Protein AF-0000000087413020 (afdb_homodimer)

Nearest PDB structures (foldseek):
  1r1u-assembly1_B  TM=9.528E-01  e=1.427E-07  Staphylococcus aureus
  4ggg-assembly2_B  TM=9.571E-01  e=1.4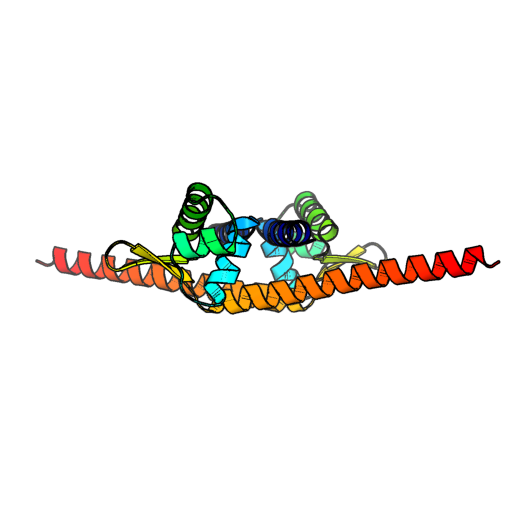27E-07  Staphylococcus aureus subsp. aureus N315
  6cdb-assembly1_A  TM=9.418E-01  e=1.979E-07  Staphylococcus aureus
  6cda-assembly1_A-2  TM=9.382E-01  e=3.130E-07  Staphylococcus aureus
  2kko-assembly1_A  TM=9.253E-01  e=3.810E-07  Mycobacterium tuberculosis variant bovis

Organism: NCBI:txid267746

Secondary structure (DSSP, 8-state):
-HHHHHHHHHHHHHHT-SHHHHHHHHHHHT--EEHHHHHHHHT--HHHHHHHHHHHHHTTSEEEEEETTEEEEEES-THHHHHHHHHHHHHHHHHHHHHHHHHHHHHHHHHHHT-/-HHHHHHHHHHHHHHT-SHHHHHHHHHHHT--EEHHHHHHHHT--HHHHHHHHHHHHHTTSEEEEEETTEEEEEES-THHHHHHHHHHHHHHHHHHHHHHHHHHHHHHHHHHHT-

InterPro domains:
  IPR001845 HTH ArsR-type DNA-binding domain [PF01022] (19-62)
  IPR001845 HTH ArsR-type DNA-binding domain [PR00778] (13-28)
  IPR001845 HTH ArsR-type DNA-binding domain [PR00778] (45-60)
  IPR001845 HTH ArsR-type DNA-binding domain [PR00778] (60-75)
  IPR001845 HTH ArsR-type DNA-binding domain [PS50987] (1-95)
  IPR001845 HTH ArsR-type DNA-binding domain [SM00418] (11-89)
  IPR011991 ArsR-like helix-turn-helix domain [cd00090] (13-89)
  IPR036388 Winged helix-like DNA-binding domain superfamily [G3DSA:1.10.10.10] (4-100)
  IPR036390 Winged helix DNA-binding domain superfamily [SSF46785] (4-92)
  IPR051011 Metal-responsive transcriptional regulator [PTHR43132] (9-92)

Structure (mmCIF, N/CA/C/O backbone):
data_AF-0000000087413020-model_v1
#
loop_
_entity.id
_entity.type
_entity.pdbx_description
1 polymer 'Transcriptional regulator'
#
loop_
_atom_site.group_PDB
_atom_site.id
_atom_site.type_symbol
_atom_site.label_atom_id
_atom_si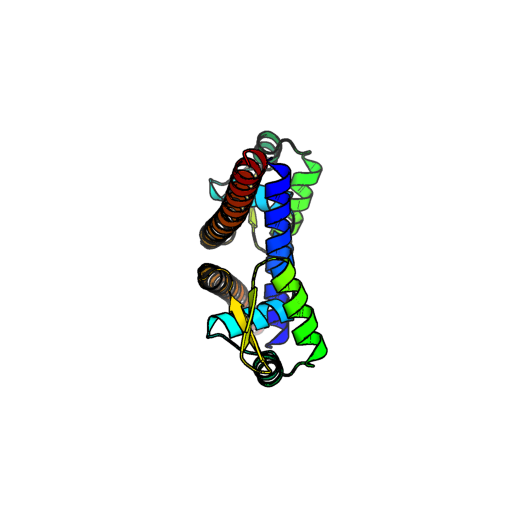te.label_alt_id
_atom_site.label_comp_id
_atom_site.label_asym_id
_atom_site.label_entity_id
_atom_site.label_seq_id
_atom_site.pdbx_PDB_ins_code
_atom_site.Cartn_x
_atom_site.Cartn_y
_atom_site.Cartn_z
_atom_site.occupancy
_atom_site.B_iso_or_equiv
_atom_site.auth_seq_id
_atom_site.auth_comp_id
_atom_site.auth_asym_id
_atom_site.auth_atom_id
_atom_site.pdbx_PDB_model_num
ATOM 1 N N . MET A 1 1 ? -0.104 7.371 -21.312 1 49.12 1 MET A N 1
ATOM 2 C CA . MET A 1 1 ? -1.024 7.746 -20.25 1 49.12 1 MET A CA 1
ATOM 3 C C . MET A 1 1 ? -1.117 6.648 -19.188 1 49.12 1 MET A C 1
ATOM 5 O O . MET A 1 1 ? -1.072 6.922 -18 1 49.12 1 MET A O 1
ATOM 9 N N . ASN A 1 2 ? -0.859 5.164 -19.547 1 74.62 2 ASN A N 1
ATOM 10 C CA . ASN A 1 2 ? -1.084 3.973 -18.734 1 74.62 2 ASN A CA 1
ATOM 11 C C . ASN A 1 2 ? 0.096 3.693 -17.812 1 74.62 2 ASN A C 1
ATOM 13 O O . ASN A 1 2 ? -0.094 3.379 -16.625 1 74.62 2 ASN A O 1
ATOM 17 N N . LEU A 1 3 ? 1.217 4.328 -18.25 1 79.12 3 LEU A N 1
ATOM 18 C CA . LEU A 1 3 ? 2.42 4.043 -17.469 1 79.12 3 LEU A CA 1
ATOM 19 C C . LEU A 1 3 ? 2.568 5.023 -16.312 1 79.12 3 LEU A C 1
ATOM 21 O O . LEU A 1 3 ? 3.02 4.648 -15.234 1 79.12 3 LEU A O 1
ATOM 25 N N . GLU A 1 4 ? 2.227 6.234 -16.609 1 82.75 4 GLU A N 1
ATOM 26 C CA . GLU A 1 4 ? 2.297 7.266 -15.578 1 82.75 4 GLU A CA 1
ATOM 27 C C . GLU A 1 4 ? 1.364 6.945 -14.414 1 82.75 4 GLU A C 1
ATOM 29 O O . GLU A 1 4 ? 1.708 7.184 -13.258 1 82.75 4 GLU A O 1
ATOM 34 N N . LEU A 1 5 ? 0.281 6.453 -14.805 1 84.5 5 LEU A N 1
ATOM 35 C CA . LEU A 1 5 ? -0.694 6.094 -13.781 1 84.5 5 LEU A CA 1
ATOM 36 C C . LEU A 1 5 ? -0.193 4.926 -12.938 1 84.5 5 LEU A C 1
ATOM 38 O O . LEU A 1 5 ? -0.354 4.922 -11.719 1 84.5 5 LEU A O 1
ATOM 42 N N . GLN A 1 6 ? 0.479 4.02 -13.641 1 87.44 6 GLN A N 1
ATOM 43 C CA . GLN A 1 6 ? 1.027 2.869 -12.93 1 87.44 6 GLN A CA 1
ATOM 44 C C . GLN A 1 6 ? 2.141 3.293 -11.977 1 87.44 6 GLN A C 1
ATOM 46 O O . GLN A 1 6 ? 2.225 2.791 -10.852 1 87.44 6 GLN A O 1
ATOM 51 N N . GLN A 1 7 ? 2.869 4.203 -12.477 1 90.44 7 GLN A N 1
ATOM 52 C CA . GLN A 1 7 ? 3.963 4.719 -11.656 1 90.44 7 GLN A CA 1
ATOM 53 C C . GLN A 1 7 ? 3.434 5.48 -10.445 1 90.44 7 GLN A C 1
ATOM 55 O O . GLN A 1 7 ? 3.986 5.379 -9.352 1 90.44 7 GLN A O 1
ATOM 60 N N . PHE A 1 8 ? 2.438 6.148 -10.711 1 87.44 8 PHE A N 1
ATOM 61 C CA . PHE A 1 8 ? 1.819 6.902 -9.625 1 87.44 8 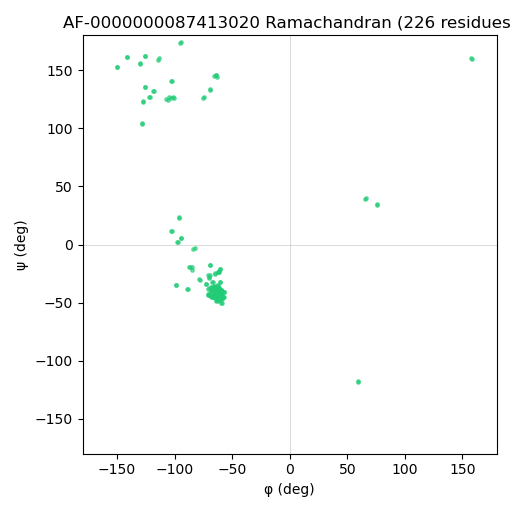PHE A CA 1
ATOM 62 C C . PHE A 1 8 ? 1.313 5.965 -8.531 1 87.44 8 PHE A C 1
ATOM 64 O O . PHE A 1 8 ? 1.521 6.215 -7.344 1 87.44 8 PHE A O 1
ATOM 71 N N . LYS A 1 9 ? 0.676 4.938 -8.969 1 90.81 9 LYS A N 1
ATOM 72 C CA . LYS A 1 9 ? 0.174 3.941 -8.031 1 90.81 9 LYS A CA 1
ATOM 73 C C . LYS A 1 9 ? 1.312 3.332 -7.215 1 90.81 9 LYS A C 1
ATOM 75 O O . LYS A 1 9 ? 1.215 3.217 -5.992 1 90.81 9 LYS A O 1
ATOM 80 N N . ALA A 1 10 ? 2.367 2.996 -7.926 1 93.75 10 ALA A N 1
ATOM 81 C CA . ALA A 1 10 ? 3.525 2.396 -7.266 1 93.75 10 ALA A CA 1
ATOM 82 C C . ALA A 1 10 ? 4.137 3.355 -6.25 1 93.75 10 ALA A C 1
ATOM 84 O O . ALA A 1 10 ? 4.5 2.947 -5.145 1 93.75 10 ALA A O 1
ATOM 85 N N . ASP A 1 11 ? 4.188 4.59 -6.598 1 92.5 11 ASP A N 1
ATOM 86 C CA . ASP A 1 11 ? 4.754 5.605 -5.711 1 92.5 11 ASP A CA 1
ATOM 87 C C . ASP A 1 11 ? 3.902 5.773 -4.453 1 92.5 11 ASP A C 1
ATOM 89 O O . ASP A 1 11 ? 4.434 6.012 -3.367 1 92.5 11 ASP A O 1
ATOM 93 N N . PHE A 1 12 ? 2.652 5.688 -4.676 1 92.19 12 PHE A N 1
ATOM 94 C CA . PHE A 1 12 ? 1.735 5.773 -3.543 1 92.19 12 PHE A CA 1
ATOM 95 C C . PHE A 1 12 ? 2.016 4.668 -2.533 1 92.19 12 PHE A C 1
ATOM 97 O O . PHE A 1 12 ? 2.189 4.938 -1.343 1 92.19 12 PHE A O 1
ATOM 104 N N . PHE A 1 13 ? 2.102 3.451 -3.021 1 95.56 13 PHE A N 1
ATOM 105 C CA . PHE A 1 13 ? 2.352 2.322 -2.135 1 95.56 13 PHE A CA 1
ATOM 106 C C . PHE A 1 13 ? 3.752 2.402 -1.538 1 95.56 13 PHE A C 1
ATOM 108 O O . PHE A 1 13 ? 3.971 1.99 -0.398 1 95.56 13 PHE A O 1
ATOM 115 N N . LYS A 1 14 ? 4.645 2.941 -2.303 1 94.81 14 LYS A N 1
ATOM 116 C CA . LYS A 1 14 ? 6.004 3.141 -1.801 1 94.81 14 LYS A CA 1
ATOM 117 C C . LYS A 1 14 ? 6.012 4.086 -0.602 1 94.81 14 LYS A C 1
ATOM 119 O O . LYS A 1 14 ? 6.777 3.887 0.345 1 94.81 14 LYS A O 1
ATOM 124 N N . ALA A 1 15 ? 5.195 5.012 -0.678 1 93.88 15 ALA A N 1
ATOM 125 C CA . ALA A 1 15 ? 5.102 5.961 0.427 1 93.88 15 ALA A CA 1
ATOM 126 C C . ALA A 1 15 ? 4.605 5.277 1.698 1 93.88 15 ALA A C 1
ATOM 128 O O . ALA A 1 15 ? 4.891 5.738 2.807 1 93.88 15 ALA A O 1
ATOM 129 N N . LEU A 1 16 ? 3.891 4.184 1.544 1 94.88 16 LEU A N 1
ATOM 130 C CA . LEU A 1 16 ? 3.34 3.455 2.682 1 94.88 16 LEU A CA 1
ATOM 131 C C . LEU A 1 16 ? 4.27 2.324 3.104 1 94.88 16 LEU A C 1
ATOM 133 O O . LEU A 1 16 ? 3.936 1.538 3.992 1 94.88 16 LEU A O 1
ATOM 137 N N . SER A 1 17 ? 5.398 2.244 2.508 1 96.31 17 SER A N 1
ATOM 138 C CA . SER A 1 17 ? 6.285 1.108 2.74 1 96.31 17 SER A CA 1
ATOM 139 C C . SER A 1 17 ? 7.332 1.432 3.801 1 96.31 17 SER A C 1
ATOM 141 O O . SER A 1 17 ? 8.438 0.883 3.779 1 96.31 17 SER A O 1
ATOM 143 N N . HIS A 1 18 ? 7.086 2.314 4.586 1 95.12 18 HIS A N 1
ATOM 144 C CA . HIS A 1 18 ? 7.969 2.73 5.668 1 95.12 18 HIS A CA 1
ATOM 145 C C . HIS A 1 18 ? 7.277 2.604 7.023 1 95.12 18 HIS A C 1
ATOM 147 O O . HIS A 1 18 ? 6.211 3.184 7.234 1 95.12 18 HIS A O 1
ATOM 153 N N . PRO A 1 19 ? 7.906 1.895 7.988 1 95.12 19 PRO A N 1
ATOM 154 C CA . PRO A 1 19 ? 7.23 1.61 9.258 1 95.12 19 PRO A CA 1
ATOM 155 C C . PRO A 1 19 ? 6.781 2.877 9.984 1 95.12 19 PRO A C 1
ATOM 157 O O . PRO A 1 19 ? 5.641 2.953 10.445 1 95.12 19 PRO A O 1
ATOM 160 N N . LEU A 1 20 ? 7.605 3.859 10.062 1 95.5 20 LEU A N 1
ATOM 161 C CA . LEU A 1 20 ? 7.258 5.086 10.773 1 95.5 20 LEU A CA 1
ATOM 162 C C . LEU A 1 20 ? 6.133 5.828 10.055 1 95.5 20 LEU A C 1
ATOM 164 O O . LEU A 1 20 ? 5.262 6.418 10.703 1 95.5 20 LEU A O 1
ATOM 168 N N . ARG A 1 21 ? 6.145 5.852 8.75 1 97.06 21 ARG A N 1
ATOM 169 C CA . ARG A 1 21 ? 5.086 6.508 7.988 1 97.06 21 ARG A CA 1
ATOM 170 C C . ARG A 1 21 ? 3.74 5.828 8.227 1 97.06 21 ARG A C 1
ATOM 172 O O . ARG A 1 21 ? 2.717 6.504 8.359 1 97.06 21 ARG A O 1
ATOM 179 N N . ILE A 1 22 ? 3.764 4.527 8.258 1 95.88 22 ILE A N 1
ATOM 180 C CA . ILE A 1 22 ? 2.527 3.797 8.516 1 95.88 22 ILE A CA 1
ATOM 181 C C . ILE A 1 22 ? 1.994 4.145 9.898 1 95.88 22 ILE A C 1
ATOM 183 O O . ILE A 1 22 ? 0.796 4.387 10.07 1 95.88 22 ILE A O 1
ATOM 187 N N . ARG A 1 23 ? 2.879 4.152 10.844 1 95.62 23 ARG A N 1
ATOM 188 C CA . ARG A 1 23 ? 2.492 4.484 12.211 1 95.62 23 ARG A CA 1
ATOM 189 C C . ARG A 1 23 ? 1.904 5.891 12.289 1 95.62 23 ARG A C 1
ATOM 191 O O . ARG A 1 23 ? 0.891 6.109 12.953 1 95.62 23 ARG A O 1
ATOM 198 N N . ILE A 1 24 ? 2.514 6.809 11.633 1 97.69 24 ILE A N 1
ATOM 199 C CA . ILE A 1 24 ? 2.027 8.188 11.578 1 97.69 24 ILE A CA 1
ATOM 200 C C . ILE A 1 24 ? 0.612 8.211 11 1 97.69 24 ILE A C 1
ATOM 202 O O . ILE A 1 24 ? -0.279 8.852 11.555 1 97.69 24 ILE A O 1
ATOM 206 N N . LEU A 1 25 ? 0.416 7.488 9.961 1 97.88 25 LEU A N 1
ATOM 207 C CA . LEU A 1 25 ? -0.884 7.488 9.297 1 97.88 25 LEU A CA 1
ATOM 208 C C . LEU A 1 25 ? -1.946 6.848 10.188 1 97.88 25 LEU A C 1
ATOM 210 O O . LEU A 1 25 ? -3.098 7.285 10.195 1 97.88 25 LEU A O 1
ATOM 214 N N . GLU A 1 26 ? -1.573 5.824 10.836 1 96.88 26 GLU A N 1
ATOM 215 C CA . GLU A 1 26 ? -2.502 5.184 11.766 1 96.88 26 GLU A CA 1
ATOM 216 C C . GLU A 1 26 ? -2.947 6.152 12.852 1 96.88 26 GLU A C 1
ATOM 218 O O . GLU A 1 26 ? -4.117 6.168 13.242 1 96.88 26 GLU A O 1
ATOM 223 N N . LEU A 1 27 ? -2.055 6.922 13.367 1 97.81 27 LEU A N 1
ATOM 224 C CA . LEU A 1 27 ? -2.385 7.902 14.398 1 97.81 27 LEU A CA 1
ATOM 225 C C . LEU A 1 27 ? -3.264 9.008 13.828 1 97.81 27 LEU A C 1
ATOM 227 O O . LEU A 1 27 ? -4.23 9.43 14.469 1 97.81 27 LEU A O 1
ATOM 231 N N . LEU A 1 28 ? -2.971 9.414 12.625 1 98.31 28 LEU A N 1
ATOM 232 C CA . LEU A 1 28 ? -3.76 10.469 12 1 98.31 28 LEU A CA 1
ATOM 233 C C . LEU A 1 28 ? -5.156 9.969 11.648 1 98.31 28 LEU A C 1
ATOM 235 O O . LEU A 1 28 ? -6.094 10.758 11.531 1 98.31 28 LEU A O 1
ATOM 239 N N . ALA A 1 29 ? -5.25 8.688 11.406 1 97.62 29 ALA A N 1
ATOM 240 C CA . ALA A 1 29 ? -6.562 8.094 11.164 1 97.62 29 ALA A CA 1
ATOM 241 C C . ALA A 1 29 ? -7.473 8.258 12.375 1 97.62 29 ALA A C 1
ATOM 243 O O . ALA A 1 29 ? -8.695 8.242 12.242 1 97.62 29 ALA A O 1
ATOM 244 N N . GLU A 1 30 ? -6.945 8.422 13.477 1 97.25 30 GLU A N 1
ATOM 245 C CA . GLU A 1 30 ? -7.703 8.594 14.711 1 97.25 30 GLU A CA 1
ATOM 246 C C . GLU A 1 30 ? -8.062 10.055 14.938 1 97.25 30 GLU A C 1
ATOM 248 O O . GLU A 1 30 ? -8.906 10.375 15.773 1 97.25 30 GLU A O 1
ATOM 253 N N . GLY A 1 31 ? -7.348 10.914 14.281 1 97.75 31 GLY A N 1
ATOM 254 C CA . GLY A 1 31 ? -7.555 12.344 14.414 1 97.75 31 GLY A CA 1
ATOM 255 C C . GLY A 1 31 ? -6.34 13.164 14.023 1 97.75 31 GLY A C 1
ATOM 256 O O . GLY A 1 31 ? -5.215 12.656 14.031 1 97.75 31 GLY A O 1
ATOM 257 N N . ASP A 1 32 ? -6.574 14.422 13.742 1 98.31 32 ASP A N 1
ATOM 258 C CA . ASP A 1 32 ? -5.5 15.336 13.359 1 98.31 32 ASP A CA 1
ATOM 259 C C . ASP A 1 32 ? -4.508 15.523 14.5 1 98.31 32 ASP A C 1
ATOM 261 O O . ASP A 1 32 ? -4.895 15.516 15.672 1 98.31 32 ASP A O 1
ATOM 265 N N . LYS A 1 33 ? -3.277 15.695 14.164 1 98.38 33 LYS A N 1
ATOM 266 C CA . LYS A 1 33 ? -2.244 15.852 15.18 1 98.38 33 LYS A CA 1
ATOM 267 C C . LYS A 1 33 ? -1.101 16.719 14.672 1 98.38 33 LYS A C 1
ATOM 269 O O . LYS A 1 33 ? -0.859 16.797 13.469 1 98.38 33 LYS A O 1
ATOM 274 N N . ASN A 1 34 ? -0.425 17.391 15.602 1 97.62 34 ASN A N 1
ATOM 275 C CA . ASN A 1 34 ? 0.79 18.094 15.227 1 97.62 34 ASN A CA 1
ATOM 276 C C . ASN A 1 34 ? 2.037 17.25 15.469 1 97.62 34 ASN A C 1
ATOM 278 O O . ASN A 1 34 ? 1.944 16.141 15.984 1 97.62 34 ASN A O 1
ATOM 282 N N . VAL A 1 35 ? 3.18 17.766 15.055 1 97.31 35 VAL A N 1
ATOM 283 C CA . VAL A 1 35 ? 4.43 17.016 15.102 1 97.31 35 VAL A CA 1
ATOM 284 C C . VAL A 1 35 ? 4.73 16.609 16.547 1 97.31 35 VAL A C 1
ATOM 286 O O . VAL A 1 35 ? 5.113 15.461 16.812 1 97.31 35 VAL A O 1
ATOM 289 N N . ASN A 1 36 ? 4.488 17.516 17.5 1 96.44 36 ASN A N 1
ATOM 290 C CA . ASN A 1 36 ? 4.789 17.266 18.906 1 96.44 36 ASN A CA 1
ATOM 291 C C . ASN A 1 36 ? 3.947 16.109 19.453 1 96.44 36 ASN A C 1
ATOM 293 O O . ASN A 1 36 ? 4.453 15.258 20.188 1 96.44 36 ASN A O 1
ATOM 297 N N . GLU A 1 37 ? 2.676 16.109 19.109 1 97.62 37 GLU A N 1
ATOM 298 C CA . GLU A 1 37 ? 1.791 15.023 19.531 1 97.62 37 GLU A CA 1
ATOM 299 C C . GLU A 1 37 ? 2.244 13.688 18.953 1 97.62 37 GLU A C 1
ATOM 301 O O . GLU A 1 37 ? 2.299 12.688 19.672 1 97.62 37 GLU A O 1
ATOM 306 N N . LEU A 1 38 ? 2.584 13.664 17.688 1 97.81 38 LEU A N 1
ATOM 307 C CA . LEU A 1 38 ? 3.016 12.445 17.016 1 97.81 38 LEU A CA 1
ATOM 308 C C . LEU A 1 38 ? 4.309 11.914 17.625 1 97.81 38 LEU A C 1
ATOM 310 O O . LEU A 1 38 ? 4.422 10.719 17.906 1 97.81 38 LEU A O 1
ATOM 314 N N . GLN A 1 39 ? 5.285 12.844 17.828 1 96.88 39 GLN A N 1
ATOM 315 C CA . GLN A 1 39 ? 6.57 12.43 18.375 1 96.88 39 GLN A CA 1
ATOM 316 C C . GLN A 1 39 ? 6.398 11.836 19.766 1 96.88 39 GLN A C 1
ATOM 318 O O . GLN A 1 39 ? 7.062 10.852 20.109 1 96.88 39 GLN A O 1
ATOM 323 N N . THR A 1 40 ? 5.488 12.398 20.594 1 97.19 40 THR A N 1
ATOM 324 C CA . THR A 1 40 ? 5.242 11.961 21.953 1 97.19 40 THR A CA 1
ATOM 325 C C . THR A 1 40 ? 4.633 10.562 21.969 1 97.19 40 THR A C 1
ATOM 327 O O . THR A 1 40 ? 5.082 9.688 22.719 1 97.19 40 THR A O 1
ATOM 330 N N . ILE A 1 41 ? 3.672 10.312 21.141 1 96.5 41 ILE A N 1
ATOM 331 C CA . ILE A 1 41 ? 2.957 9.039 21.125 1 96.5 41 ILE A CA 1
ATOM 332 C C . ILE A 1 41 ? 3.863 7.949 20.578 1 96.5 41 ILE A C 1
ATOM 334 O O . ILE A 1 41 ? 3.893 6.832 21.094 1 96.5 41 ILE A O 1
ATOM 338 N N . ILE A 1 42 ? 4.605 8.234 19.5 1 94.19 42 ILE A N 1
ATOM 339 C CA . ILE A 1 42 ? 5.426 7.25 18.797 1 94.19 42 ILE A CA 1
ATOM 340 C C . ILE A 1 42 ? 6.719 7.008 19.578 1 94.19 42 ILE A C 1
ATOM 342 O O . ILE A 1 42 ? 7.293 5.914 19.516 1 94.19 42 ILE A O 1
ATOM 346 N N . GLY A 1 43 ? 7.141 8.016 20.25 1 94.69 43 GLY A N 1
ATOM 347 C CA . GLY A 1 43 ? 8.43 7.934 20.906 1 94.69 43 GLY A CA 1
ATOM 348 C C . GLY A 1 43 ? 9.602 8.07 19.953 1 94.69 43 GLY A C 1
ATOM 349 O O . GLY A 1 43 ? 10.609 7.375 20.109 1 94.69 43 GLY A O 1
ATOM 350 N N . ALA A 1 44 ? 9.469 8.836 18.953 1 92.5 44 ALA A N 1
ATOM 351 C CA . ALA A 1 44 ? 10.508 9.07 17.953 1 92.5 44 ALA A CA 1
ATOM 352 C C . ALA A 1 44 ? 11.008 10.516 18.016 1 92.5 44 ALA A C 1
ATOM 354 O O . ALA A 1 44 ? 10.328 11.391 18.547 1 92.5 44 ALA A O 1
ATOM 355 N N . GLU A 1 45 ? 12.125 10.695 17.484 1 93.62 45 GLU A N 1
ATOM 356 C CA . GLU A 1 45 ? 12.672 12.047 17.406 1 93.62 45 GLU A CA 1
ATOM 357 C C . GLU A 1 45 ? 11.82 12.93 16.5 1 93.62 45 GLU A C 1
ATOM 359 O O . GLU A 1 45 ? 11.344 12.484 15.445 1 93.62 45 GLU A O 1
ATOM 364 N N . GLY A 1 46 ? 11.719 14.234 16.891 1 93.25 46 GLY A N 1
ATOM 365 C CA . GLY A 1 46 ? 10.938 15.18 16.125 1 93.25 46 GLY A CA 1
ATOM 366 C C . GLY A 1 46 ? 11.422 15.336 14.688 1 93.25 46 GLY A C 1
ATOM 367 O O . GLY A 1 46 ? 10.609 15.445 13.766 1 93.25 46 GLY A O 1
ATOM 368 N N . SER A 1 47 ? 12.688 15.328 14.594 1 95.62 47 SER A N 1
ATOM 369 C CA . SER A 1 47 ? 13.258 15.484 13.266 1 95.62 47 SER A CA 1
ATOM 370 C C . SER A 1 47 ? 12.844 14.336 12.352 1 95.62 47 SER A C 1
ATOM 372 O O . SER A 1 47 ? 12.547 14.547 11.172 1 95.62 47 SER A O 1
ATOM 374 N N . ALA A 1 48 ? 12.852 13.078 12.828 1 96.25 48 ALA A N 1
ATOM 375 C CA . ALA A 1 48 ? 12.438 11.914 12.055 1 96.25 48 ALA A CA 1
ATOM 376 C C . ALA A 1 48 ? 10.969 11.992 11.672 1 96.25 48 ALA A C 1
ATOM 378 O O . ALA A 1 48 ? 10.602 11.734 10.523 1 96.25 48 ALA A O 1
ATOM 379 N N . VAL A 1 49 ? 10.133 12.375 12.617 1 97.44 49 VAL A N 1
ATOM 380 C CA . VAL A 1 49 ? 8.703 12.5 12.383 1 97.44 49 VAL A CA 1
ATOM 381 C C . VAL A 1 49 ? 8.445 13.586 11.336 1 97.44 49 VAL A C 1
ATOM 383 O O . VAL A 1 49 ? 7.676 13.383 10.391 1 97.44 49 VAL A O 1
ATOM 386 N N . SER A 1 50 ? 9.164 14.672 11.438 1 96.81 50 SER A N 1
ATOM 387 C CA . SER A 1 50 ? 9.016 15.781 10.5 1 96.81 50 SER A CA 1
ATOM 388 C C . SER A 1 50 ? 9.438 15.375 9.094 1 96.81 50 SER A C 1
ATOM 390 O O . SER A 1 50 ? 8.773 15.719 8.117 1 96.81 50 SER A O 1
ATOM 392 N N . GLN A 1 51 ? 10.492 14.742 9.055 1 97.12 51 GLN A N 1
ATOM 393 C CA . GLN A 1 51 ? 10.992 14.281 7.77 1 97.12 51 GLN A CA 1
ATOM 394 C C . GLN A 1 51 ? 9.992 13.359 7.086 1 97.12 51 GLN A C 1
ATOM 396 O O . GLN A 1 51 ? 9.719 13.508 5.891 1 97.12 51 GLN A O 1
ATOM 401 N N . GLN A 1 52 ? 9.453 12.43 7.805 1 97.25 52 GLN A N 1
ATOM 402 C CA . GLN A 1 52 ? 8.492 11.492 7.23 1 97.25 52 GLN A CA 1
ATOM 403 C C . GLN A 1 52 ? 7.195 12.188 6.84 1 97.25 52 GLN A C 1
ATOM 405 O O . GLN A 1 52 ? 6.578 11.844 5.832 1 97.25 52 GLN A O 1
ATOM 410 N N . LEU A 1 53 ? 6.801 13.148 7.641 1 97.81 53 LEU A N 1
ATOM 411 C CA . LEU A 1 53 ? 5.629 13.953 7.297 1 97.81 53 LEU A CA 1
ATOM 412 C C . LEU A 1 53 ? 5.859 14.719 6 1 97.81 53 LEU A C 1
ATOM 414 O O . LEU A 1 53 ? 4.941 14.867 5.188 1 97.81 53 LEU A O 1
ATOM 418 N N . SER A 1 54 ? 7.059 15.211 5.871 1 97.25 54 SER A N 1
ATOM 419 C CA . SER A 1 54 ? 7.402 15.898 4.633 1 97.25 54 SER A CA 1
ATOM 420 C C . SER A 1 54 ? 7.281 14.977 3.428 1 97.25 54 SER A C 1
ATOM 422 O O . SER A 1 54 ? 6.758 15.367 2.383 1 97.25 54 SER A O 1
ATOM 424 N N . VAL A 1 55 ? 7.715 13.789 3.527 1 96.62 55 VAL A N 1
ATOM 425 C CA . VAL A 1 55 ? 7.605 12.789 2.467 1 96.62 55 VAL A CA 1
ATOM 426 C C . VAL A 1 55 ? 6.137 12.516 2.162 1 96.62 55 VAL A C 1
ATOM 428 O O . VAL A 1 55 ? 5.723 12.523 1 1 96.62 55 VAL A O 1
ATOM 431 N N . LEU A 1 56 ? 5.316 12.281 3.197 1 97.25 56 LEU A N 1
ATOM 432 C CA . LEU A 1 56 ? 3.896 11.984 3.037 1 97.25 56 LEU A CA 1
ATOM 433 C C . LEU A 1 56 ? 3.166 13.156 2.395 1 97.25 56 LEU A C 1
ATOM 435 O O . LEU A 1 56 ? 2.275 12.961 1.565 1 97.25 56 LEU A O 1
ATOM 439 N N . ARG A 1 57 ? 3.578 14.352 2.73 1 95.81 57 ARG A N 1
ATOM 440 C CA . ARG A 1 57 ? 2.988 15.547 2.137 1 95.81 57 ARG A CA 1
ATOM 441 C C . ARG A 1 57 ? 3.318 15.641 0.65 1 95.81 57 ARG A C 1
ATOM 443 O O . ARG A 1 57 ? 2.453 15.969 -0.165 1 95.81 57 ARG A O 1
ATOM 450 N N . SER A 1 58 ? 4.559 15.391 0.344 1 93.62 58 SER A N 1
ATOM 451 C CA . SER A 1 58 ? 5.004 15.5 -1.042 1 93.62 58 SER A CA 1
ATOM 452 C C . SER A 1 58 ? 4.273 14.5 -1.934 1 93.62 58 SER A C 1
ATOM 454 O O . SER A 1 58 ? 4.176 14.695 -3.146 1 93.62 58 SER A O 1
ATOM 456 N N . LYS A 1 59 ? 3.781 13.453 -1.332 1 92.38 59 LYS A N 1
ATOM 457 C CA . LYS A 1 59 ? 3.033 12.445 -2.08 1 92.38 59 LYS A CA 1
ATOM 458 C C . LYS A 1 59 ? 1.53 12.68 -1.961 1 92.38 59 LYS A C 1
ATOM 460 O O . LYS A 1 59 ? 0.733 11.844 -2.396 1 92.38 59 LYS A O 1
ATOM 465 N N . ASN A 1 60 ? 1.147 13.711 -1.285 1 92.38 60 ASN A N 1
ATOM 466 C CA . ASN A 1 60 ? -0.241 14.125 -1.125 1 92.38 60 ASN A CA 1
ATOM 467 C C . ASN A 1 60 ? -1.044 13.109 -0.323 1 92.38 60 ASN A C 1
ATOM 469 O O . ASN A 1 60 ? -2.197 12.82 -0.649 1 92.38 60 ASN A O 1
ATOM 473 N N . ILE A 1 61 ? -0.481 12.594 0.633 1 96.06 61 ILE A N 1
ATOM 474 C CA . ILE A 1 61 ? -1.138 11.617 1.495 1 96.06 61 ILE A CA 1
ATOM 475 C C . ILE A 1 61 ? -1.648 12.305 2.76 1 96.06 61 ILE A C 1
ATOM 477 O O . ILE A 1 61 ? -2.719 11.969 3.27 1 96.06 61 ILE A O 1
ATOM 481 N N . VAL A 1 62 ? -0.864 13.297 3.209 1 98 62 VAL A N 1
ATOM 482 C CA . VAL A 1 62 ? -1.295 14.109 4.34 1 98 62 VAL A CA 1
ATOM 483 C C . VAL A 1 62 ? -1.256 15.586 3.959 1 98 62 VAL A C 1
ATOM 485 O O . VAL A 1 62 ? -0.625 15.961 2.967 1 98 62 VAL A O 1
ATOM 488 N N . VAL A 1 63 ? -1.948 16.375 4.734 1 97.19 63 VAL A N 1
ATOM 489 C CA . VAL A 1 63 ? -1.962 17.828 4.578 1 97.19 63 VAL A CA 1
ATOM 490 C C . VAL A 1 63 ? -1.588 18.484 5.902 1 97.19 63 VAL A C 1
ATOM 492 O O . VAL A 1 63 ? -2.025 18.047 6.969 1 97.19 63 VAL A O 1
ATOM 495 N N . GLY A 1 64 ? -0.758 19.438 5.816 1 97.31 64 GLY A N 1
ATOM 496 C CA . GLY A 1 64 ? -0.416 20.266 6.969 1 97.31 64 GLY A CA 1
ATOM 497 C C . GLY A 1 64 ? -1.033 21.641 6.922 1 97.31 64 GLY A C 1
ATOM 498 O O . GLY A 1 64 ? -0.882 22.359 5.934 1 97.31 64 GLY A O 1
ATOM 499 N N . THR A 1 65 ? -1.761 22 7.945 1 97.06 65 THR A N 1
ATOM 500 C CA . THR A 1 65 ? -2.373 23.328 8.023 1 97.06 65 THR A CA 1
ATOM 501 C C . THR A 1 65 ? -1.836 24.094 9.219 1 97.06 65 THR A C 1
ATOM 503 O O . THR A 1 65 ? -1.784 23.578 10.336 1 97.06 65 THR A O 1
ATOM 506 N N . LYS A 1 66 ? -1.463 25.328 8.922 1 96.19 66 LYS A N 1
ATOM 507 C CA . LYS A 1 66 ? -0.937 26.172 9.992 1 96.19 66 LYS A CA 1
ATOM 508 C C . LYS A 1 66 ? -2.055 26.656 10.914 1 96.19 66 LYS A C 1
ATOM 510 O O . LYS A 1 66 ? -3.094 27.125 10.445 1 96.19 66 LYS A O 1
ATOM 515 N N . GLU A 1 67 ? -1.899 26.438 12.164 1 94.44 67 GLU A N 1
ATOM 516 C CA . GLU A 1 67 ? -2.773 26.969 13.211 1 94.44 67 GLU A CA 1
ATOM 517 C C . GLU A 1 67 ? -1.971 27.672 14.305 1 94.44 67 GLU A C 1
ATOM 519 O O . GLU A 1 67 ? -1.467 27.031 15.227 1 94.44 67 GLU A O 1
ATOM 524 N N . GLY A 1 68 ? -2.029 29 14.25 1 94.38 68 GLY A N 1
ATOM 525 C CA . GLY A 1 68 ? -1.17 29.734 15.172 1 94.38 68 GLY A CA 1
ATOM 526 C C . GLY A 1 68 ? 0.303 29.422 14.984 1 94.38 68 GLY A C 1
ATOM 527 O O . GLY A 1 68 ? 0.852 29.625 13.898 1 94.38 68 GLY A O 1
ATOM 528 N N . ASN A 1 69 ? 0.962 28.859 16 1 92.75 69 ASN A N 1
ATOM 529 C CA . ASN A 1 69 ? 2.389 28.562 15.953 1 92.75 69 ASN A CA 1
ATOM 530 C C . ASN A 1 69 ? 2.645 27.078 15.711 1 92.75 69 ASN A C 1
ATOM 532 O O . ASN A 1 69 ? 3.764 26.594 15.898 1 92.75 69 ASN A O 1
ATOM 536 N N . ARG A 1 70 ? 1.595 26.359 15.344 1 94.19 70 ARG A N 1
ATOM 537 C CA . ARG A 1 70 ? 1.777 24.922 15.102 1 94.19 70 ARG A CA 1
ATOM 538 C C . ARG A 1 70 ? 1.18 24.516 13.758 1 94.19 70 ARG A C 1
ATOM 540 O O . ARG A 1 70 ? 0.362 25.25 13.188 1 94.19 70 ARG A O 1
ATOM 547 N N . VAL A 1 71 ? 1.708 23.453 13.25 1 96.75 71 VAL A N 1
ATOM 548 C CA . VAL A 1 71 ? 1.15 22.844 12.047 1 96.75 71 VAL A CA 1
ATOM 549 C C . VAL A 1 71 ? 0.35 21.594 12.414 1 96.75 71 VAL A C 1
ATOM 551 O O . VAL A 1 71 ? 0.844 20.734 13.133 1 96.75 71 VAL A O 1
ATOM 554 N N . ILE A 1 72 ? -0.937 21.562 11.945 1 98.31 72 ILE A N 1
ATOM 555 C CA . ILE A 1 72 ? -1.798 20.406 12.195 1 98.31 72 ILE A CA 1
ATOM 556 C C . ILE A 1 72 ? -1.864 19.531 10.953 1 98.31 72 ILE A C 1
ATOM 558 O O . ILE A 1 72 ? -2.162 20.016 9.859 1 98.31 72 ILE A O 1
ATOM 562 N N . TYR A 1 73 ? -1.576 18.25 11.148 1 98.56 73 TYR A N 1
ATOM 563 C CA . TYR A 1 73 ? -1.568 17.312 10.031 1 98.56 73 TYR A CA 1
ATOM 564 C C . TYR A 1 73 ? -2.836 16.453 10.023 1 98.56 73 TYR A C 1
ATOM 566 O O . TYR A 1 73 ? -3.324 16.047 11.078 1 98.56 73 TYR A O 1
ATOM 574 N N . SER A 1 74 ? -3.355 16.203 8.883 1 98.5 74 SER A N 1
ATOM 575 C CA . SER A 1 74 ? -4.508 15.344 8.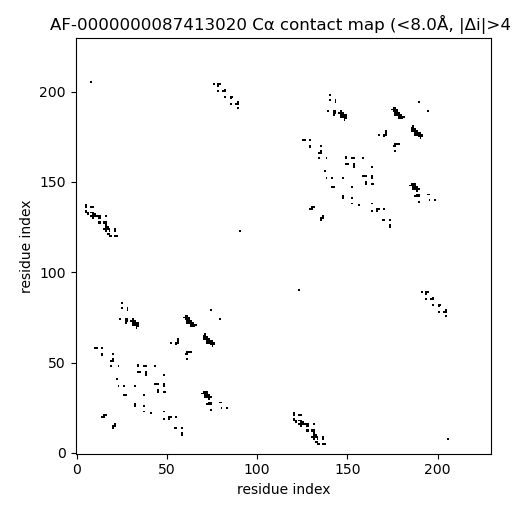648 1 98.5 74 SER A CA 1
ATOM 576 C C . SER A 1 74 ? -4.332 14.516 7.379 1 98.5 74 SER A C 1
ATOM 578 O O . SER A 1 74 ? -3.461 14.812 6.555 1 98.5 74 SER A O 1
ATOM 580 N N . LEU A 1 75 ? -5.082 13.477 7.262 1 98.06 75 LEU A N 1
ATOM 581 C CA . LEU A 1 75 ? -5.078 12.688 6.035 1 98.06 75 LEU A CA 1
ATOM 582 C C . LEU A 1 75 ? -5.715 13.469 4.891 1 98.06 75 LEU A C 1
ATOM 584 O O . LEU A 1 75 ? -6.734 14.133 5.074 1 98.06 75 LEU A O 1
ATOM 588 N N . ARG A 1 76 ? -5.074 13.461 3.787 1 95.69 76 ARG A N 1
ATOM 589 C CA . ARG A 1 76 ? -5.578 14.18 2.621 1 95.69 76 ARG A CA 1
ATOM 590 C C . ARG A 1 76 ? -6.91 13.602 2.158 1 95.69 76 ARG A C 1
ATOM 592 O O . ARG A 1 76 ? -7.785 14.336 1.69 1 95.69 76 ARG A O 1
ATOM 599 N N . ASP A 1 77 ? -7.066 12.32 2.197 1 95.75 77 ASP A N 1
ATOM 600 C CA . ASP A 1 77 ? -8.242 11.578 1.745 1 95.75 77 ASP A CA 1
ATOM 601 C C . ASP A 1 77 ? -8.75 10.641 2.838 1 95.75 77 ASP A C 1
ATOM 603 O O . ASP A 1 77 ? -8.016 9.766 3.301 1 95.75 77 ASP A O 1
ATOM 607 N N . PRO A 1 78 ? -10.008 10.805 3.211 1 95.44 78 PRO A N 1
ATOM 608 C CA . PRO A 1 78 ? -10.562 9.961 4.27 1 95.44 78 PRO A CA 1
ATOM 609 C C . PRO A 1 78 ? -10.531 8.477 3.918 1 95.44 78 PRO A C 1
ATOM 611 O O . PRO A 1 78 ? -10.57 7.625 4.809 1 95.44 78 PRO A O 1
ATOM 614 N N . MET A 1 79 ? -10.438 8.18 2.678 1 96.44 79 MET A N 1
ATOM 615 C CA . MET A 1 79 ? -10.438 6.781 2.25 1 96.44 79 MET A CA 1
ATOM 616 C C . MET A 1 79 ? -9.148 6.082 2.674 1 96.44 79 MET A C 1
ATOM 618 O O . MET A 1 79 ? -9.078 4.852 2.668 1 96.44 79 MET A O 1
ATOM 622 N N . ILE A 1 80 ? -8.164 6.863 2.994 1 97.44 80 ILE A N 1
ATOM 623 C CA . ILE A 1 80 ? -6.918 6.285 3.492 1 97.44 80 ILE A CA 1
ATOM 624 C C . ILE A 1 80 ? -7.191 5.5 4.773 1 97.44 80 ILE A C 1
ATOM 626 O O . ILE A 1 80 ? -6.562 4.469 5.023 1 97.44 80 ILE A O 1
ATOM 630 N N . ILE A 1 81 ? -8.156 5.969 5.527 1 97.75 81 ILE A N 1
ATOM 631 C CA . ILE A 1 81 ? -8.555 5.266 6.742 1 97.75 81 ILE A CA 1
ATOM 632 C C . ILE A 1 81 ? -9.047 3.865 6.387 1 97.75 81 ILE A C 1
ATOM 634 O O . ILE A 1 81 ? -8.664 2.883 7.027 1 97.75 81 ILE A O 1
ATOM 638 N N . ASP A 1 82 ? -9.844 3.814 5.355 1 97.31 82 ASP A N 1
ATOM 639 C CA . ASP A 1 82 ? -10.359 2.529 4.895 1 97.31 82 ASP A CA 1
ATOM 640 C C . ASP A 1 82 ? -9.234 1.631 4.391 1 97.31 82 ASP A C 1
ATOM 642 O O . ASP A 1 82 ? -9.234 0.423 4.641 1 97.31 82 ASP A O 1
ATOM 646 N N . LEU A 1 83 ? -8.336 2.213 3.705 1 97.5 83 LEU A N 1
ATOM 647 C CA . LEU A 1 83 ? -7.191 1.472 3.18 1 97.5 83 LEU A CA 1
ATOM 648 C C . LEU A 1 83 ? -6.398 0.826 4.309 1 97.5 83 LEU A C 1
ATOM 650 O O . LEU A 1 83 ? -6.094 -0.368 4.254 1 97.5 83 LEU A O 1
ATOM 654 N N . LEU A 1 84 ? -6.137 1.604 5.336 1 96.25 84 LEU A N 1
ATOM 655 C CA . LEU A 1 84 ? -5.367 1.118 6.477 1 96.25 84 LEU A CA 1
ATOM 656 C C . LEU A 1 84 ? -6.129 0.029 7.223 1 96.25 84 LEU A C 1
ATOM 658 O O . LEU A 1 84 ? -5.527 -0.923 7.723 1 96.25 84 LEU A O 1
ATOM 662 N N . HIS A 1 85 ? -7.422 0.242 7.27 1 96.31 85 HIS A N 1
ATOM 663 C CA . HIS A 1 85 ? -8.258 -0.748 7.938 1 96.31 85 HIS A CA 1
ATOM 664 C C . HIS A 1 85 ? -8.211 -2.088 7.215 1 96.31 85 HIS A C 1
ATOM 666 O O . HIS A 1 85 ? -8.008 -3.131 7.84 1 96.31 85 HIS A O 1
ATOM 672 N N . ILE A 1 86 ? -8.375 -2.049 5.953 1 96.38 86 ILE A N 1
ATOM 673 C CA . ILE A 1 86 ? -8.352 -3.273 5.16 1 96.38 86 ILE A CA 1
ATOM 674 C C . ILE A 1 86 ? -6.969 -3.922 5.262 1 96.38 86 ILE A C 1
ATOM 676 O O . ILE A 1 86 ? -6.859 -5.137 5.426 1 96.38 86 ILE A O 1
ATOM 680 N N . ALA A 1 87 ? -5.91 -3.145 5.152 1 94.75 87 ALA A N 1
ATOM 681 C CA . ALA A 1 87 ? -4.551 -3.66 5.285 1 94.75 87 ALA A CA 1
ATOM 682 C C . ALA A 1 87 ? -4.355 -4.355 6.629 1 94.75 87 ALA A C 1
ATOM 684 O O . ALA A 1 87 ? -3.742 -5.422 6.699 1 94.75 87 ALA A O 1
ATOM 685 N N . ARG A 1 88 ? -4.898 -3.791 7.66 1 92.81 88 ARG A N 1
ATOM 686 C CA . ARG A 1 88 ? -4.812 -4.379 8.992 1 92.81 88 ARG A CA 1
ATOM 687 C C . ARG A 1 88 ? -5.488 -5.75 9.031 1 92.81 88 ARG A C 1
ATOM 689 O O . ARG A 1 88 ? -4.98 -6.68 9.656 1 92.81 88 ARG A O 1
ATOM 696 N N . GLN A 1 89 ? -6.625 -5.781 8.422 1 94.44 89 GLN A N 1
ATOM 697 C CA . GLN A 1 89 ? -7.34 -7.051 8.359 1 94.44 89 GLN A CA 1
ATOM 698 C C . GLN A 1 89 ? -6.535 -8.102 7.609 1 94.44 89 GLN A C 1
ATOM 700 O O . GLN A 1 89 ? -6.484 -9.266 8.016 1 94.44 89 GLN A O 1
ATOM 705 N N . ILE A 1 90 ? -5.973 -7.699 6.52 1 93.69 90 ILE A N 1
ATOM 706 C CA . ILE A 1 90 ? -5.137 -8.609 5.742 1 93.69 90 ILE A CA 1
ATOM 707 C C . ILE A 1 90 ? -3.988 -9.125 6.605 1 93.69 90 ILE A C 1
ATOM 709 O O . ILE A 1 90 ? -3.697 -10.32 6.617 1 93.69 90 ILE A O 1
ATOM 713 N N . PHE A 1 91 ? -3.342 -8.219 7.348 1 90.56 91 PHE A N 1
ATOM 714 C CA . PHE A 1 91 ? -2.229 -8.578 8.219 1 90.56 91 PHE A CA 1
ATOM 715 C C . PHE A 1 91 ? -2.68 -9.555 9.297 1 90.56 91 PHE A C 1
ATOM 717 O O . PHE A 1 91 ? -1.976 -10.516 9.602 1 90.56 91 PHE A O 1
ATOM 724 N N . ASN A 1 92 ? -3.814 -9.266 9.867 1 89.94 92 ASN A N 1
ATOM 725 C CA . ASN A 1 92 ? -4.336 -10.141 10.906 1 89.94 92 ASN A CA 1
ATOM 726 C C . ASN A 1 92 ? -4.625 -11.539 10.367 1 89.94 92 ASN A C 1
ATOM 728 O O . ASN A 1 92 ? -4.359 -12.539 11.039 1 89.94 92 ASN A O 1
ATOM 732 N N . ASN A 1 93 ? -5.137 -11.578 9.188 1 88.69 93 ASN A N 1
ATOM 733 C CA . ASN A 1 93 ? -5.406 -12.859 8.555 1 88.69 93 ASN A CA 1
ATOM 734 C C . ASN A 1 93 ? -4.121 -13.648 8.312 1 88.69 93 ASN A C 1
ATOM 736 O O . ASN A 1 93 ? -4.105 -14.867 8.445 1 88.69 93 ASN A O 1
ATOM 740 N N . HIS A 1 94 ? -3.105 -12.977 7.922 1 83.25 94 HIS A N 1
ATOM 741 C CA . HIS A 1 94 ? -1.816 -13.609 7.668 1 83.25 94 HIS A CA 1
ATOM 742 C C . HIS A 1 94 ? -1.199 -14.133 8.961 1 83.25 94 HIS A C 1
ATOM 744 O O . HIS A 1 94 ? -0.615 -15.219 8.977 1 83.25 94 HIS A O 1
ATOM 750 N N . LEU A 1 95 ? -1.278 -13.297 9.984 1 79.38 95 LEU A N 1
ATOM 751 C CA . LEU A 1 95 ? -0.739 -13.695 11.281 1 79.38 95 LEU A CA 1
ATOM 752 C C . LEU A 1 95 ? -1.492 -14.906 11.836 1 79.38 95 LEU A C 1
ATOM 754 O O . LEU A 1 95 ? -0.887 -15.797 12.43 1 79.38 95 LEU A O 1
ATOM 758 N N . ILE A 1 96 ? -2.68 -14.906 11.656 1 74.38 96 ILE A N 1
ATOM 759 C CA . ILE A 1 96 ? -3.506 -16.016 12.125 1 74.38 96 ILE A CA 1
ATOM 760 C C . ILE A 1 96 ? -3.09 -17.297 11.414 1 74.38 96 ILE A C 1
ATOM 762 O O . ILE A 1 96 ? -2.959 -18.344 12.055 1 74.38 96 ILE A O 1
ATOM 766 N N . ASP A 1 97 ? -2.809 -17.156 10.203 1 73.81 97 ASP A N 1
ATOM 767 C CA . ASP A 1 97 ? -2.379 -18.328 9.445 1 73.81 97 ASP A CA 1
ATOM 768 C C . ASP A 1 97 ? -1.038 -18.844 9.961 1 73.81 97 ASP A C 1
ATOM 770 O O . ASP A 1 97 ? -0.844 -20.062 10.078 1 73.81 97 ASP A O 1
ATOM 774 N N . ALA A 1 98 ? -0.157 -17.922 10.32 1 70.56 98 ALA A N 1
ATOM 775 C CA . ALA A 1 98 ? 1.155 -18.312 10.836 1 70.56 98 ALA A CA 1
ATOM 776 C C . ALA A 1 98 ? 1.037 -18.938 12.219 1 70.56 98 ALA A C 1
ATOM 778 O O . ALA A 1 98 ? 1.715 -19.922 12.516 1 70.56 98 ALA A O 1
ATOM 779 N N . ILE A 1 99 ? 0.268 -18.359 13.008 1 71.81 99 ILE A N 1
ATOM 780 C CA . ILE A 1 99 ? 0.068 -18.844 14.367 1 71.81 99 ILE A CA 1
ATOM 781 C C . ILE A 1 99 ? -0.572 -20.234 14.328 1 71.81 99 ILE A C 1
ATOM 783 O O . ILE A 1 99 ? -0.167 -21.125 15.07 1 71.81 99 ILE A O 1
ATOM 787 N N . THR A 1 100 ? -1.531 -20.297 13.477 1 69.19 100 THR A N 1
ATOM 788 C CA . THR A 1 100 ? -2.199 -21.594 13.328 1 69.19 100 THR A CA 1
ATOM 789 C C . THR A 1 100 ? -1.218 -22.656 12.867 1 69.19 100 THR A C 1
ATOM 791 O O . THR A 1 100 ? -1.251 -23.797 13.352 1 69.19 100 THR A O 1
ATOM 794 N N . MET A 1 101 ? -0.31 -22.281 11.992 1 68.94 101 MET A N 1
ATOM 795 C CA . MET A 1 101 ? 0.69 -23.234 11.492 1 68.94 101 MET A CA 1
ATOM 796 C C . MET A 1 101 ? 1.661 -23.625 12.602 1 68.94 101 MET A C 1
ATOM 798 O O . MET A 1 101 ? 2.025 -24.797 12.727 1 68.94 101 MET A O 1
ATOM 802 N N . LEU A 1 102 ? 2.014 -22.672 13.406 1 69.88 102 LEU A N 1
ATOM 803 C CA . LEU A 1 102 ? 2.932 -22.906 14.508 1 69.88 102 LEU A CA 1
ATOM 804 C C . LEU A 1 102 ? 2.283 -23.797 15.562 1 69.88 102 LEU A C 1
ATOM 806 O O . LEU A 1 102 ? 2.928 -24.703 16.109 1 69.88 102 LEU A O 1
ATOM 810 N N . ASP A 1 103 ? 1.05 -23.484 15.867 1 71.69 103 ASP A N 1
ATOM 811 C CA . ASP A 1 103 ? 0.325 -24.297 16.828 1 71.69 103 ASP A CA 1
ATOM 812 C C . ASP A 1 103 ? 0.212 -25.75 16.359 1 71.69 103 ASP A C 1
ATOM 814 O O . ASP A 1 103 ? 0.345 -26.688 17.156 1 71.69 103 ASP A O 1
ATOM 818 N N . LYS A 1 104 ? -0.031 -25.938 15.07 1 69.94 104 LYS A N 1
ATOM 819 C CA . LYS A 1 104 ? -0.128 -27.266 14.5 1 69.94 104 LYS A CA 1
ATOM 820 C C . LYS A 1 104 ? 1.212 -28 14.57 1 69.94 104 LYS A C 1
ATOM 822 O O . LYS A 1 104 ? 1.261 -29.203 14.859 1 69.94 104 LYS A O 1
ATOM 827 N N . PHE A 1 105 ? 2.285 -27.328 14.406 1 69.94 105 PHE A N 1
ATOM 828 C CA . PHE A 1 105 ? 3.625 -27.906 14.484 1 69.94 105 PHE A CA 1
ATOM 829 C C . PHE A 1 105 ? 3.965 -28.297 15.914 1 69.94 105 PHE A C 1
ATOM 831 O O . PHE A 1 105 ? 4.566 -29.344 16.141 1 69.94 105 PHE A O 1
ATOM 838 N N . ASN A 1 106 ? 3.594 -27.391 16.797 1 74.12 106 ASN A N 1
ATOM 839 C CA . ASN A 1 106 ? 3.855 -27.688 18.203 1 74.12 106 ASN A CA 1
ATOM 840 C C . ASN A 1 106 ? 3.039 -28.875 18.688 1 74.12 106 ASN A C 1
ATOM 842 O O . ASN A 1 106 ? 3.531 -29.703 19.453 1 74.12 106 ASN A O 1
ATOM 846 N N . ASP A 1 107 ? 1.821 -28.875 18.312 1 73.12 107 ASP A N 1
ATOM 847 C CA . ASP A 1 107 ? 0.959 -30 18.672 1 73.12 107 ASP A CA 1
ATOM 848 C C . ASP A 1 107 ? 1.496 -31.312 18.109 1 73.12 107 ASP A C 1
ATOM 850 O O . ASP A 1 107 ? 1.448 -32.344 18.766 1 73.12 107 ASP A O 1
ATOM 854 N N . ASP A 1 108 ? 1.961 -31.297 16.859 1 70.81 108 ASP A N 1
ATOM 855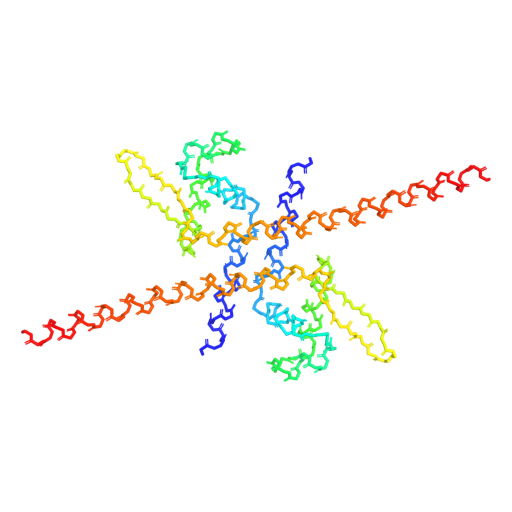 C CA . ASP A 1 108 ? 2.525 -32.469 16.203 1 70.81 108 ASP A CA 1
ATOM 856 C C . ASP A 1 108 ? 3.809 -32.906 16.906 1 70.81 108 ASP A C 1
ATOM 858 O O . ASP A 1 108 ? 4.066 -34.125 17.031 1 70.81 108 ASP A O 1
ATOM 862 N N . LYS A 1 109 ? 4.633 -32.031 17.344 1 78.88 109 LYS A N 1
ATOM 863 C CA . LYS A 1 109 ? 5.867 -32.344 18.062 1 78.88 109 LYS A CA 1
ATOM 864 C C . LYS A 1 109 ? 5.57 -33 19.422 1 78.88 109 LYS A C 1
ATOM 866 O O . LYS A 1 109 ? 6.258 -33.938 19.828 1 78.88 109 LYS A O 1
ATOM 871 N N . GLU A 1 110 ? 4.621 -32.438 20.094 1 74.06 110 GLU A N 1
ATOM 872 C CA . GLU A 1 110 ? 4.254 -32.969 21.406 1 74.06 110 GLU A CA 1
ATOM 873 C C . GLU A 1 110 ? 3.688 -34.375 21.281 1 74.06 110 GLU A C 1
ATOM 875 O O . GLU A 1 110 ? 3.936 -35.25 22.125 1 74.06 110 GLU A O 1
ATOM 880 N N . SER A 1 111 ? 2.982 -34.562 20.25 1 78.31 111 SER A N 1
ATOM 881 C CA . SER A 1 111 ? 2.41 -35.906 20.016 1 78.31 111 SER A CA 1
ATOM 882 C C . SER A 1 111 ? 3.488 -36.906 19.641 1 78.31 111 SER A C 1
ATOM 884 O O . SER A 1 111 ? 3.414 -38.062 20.031 1 78.31 111 SER A O 1
ATOM 886 N N . ASN A 1 112 ? 4.43 -36.562 18.922 1 75.5 112 ASN A N 1
ATOM 887 C CA . ASN A 1 112 ? 5.504 -37.438 18.5 1 75.5 112 ASN A CA 1
ATOM 888 C C . ASN A 1 112 ? 6.457 -37.75 19.641 1 75.5 112 ASN A C 1
ATOM 890 O O . ASN A 1 112 ? 7.086 -38.812 19.672 1 75.5 112 ASN A O 1
ATOM 894 N N . MET A 1 113 ? 6.668 -36.781 20.562 1 73.38 113 MET A N 1
ATOM 895 C CA . MET A 1 113 ? 7.539 -37 21.703 1 73.38 113 MET A CA 1
ATOM 896 C C . MET A 1 113 ? 6.906 -38 22.688 1 73.38 113 MET A C 1
ATOM 898 O O . MET A 1 113 ? 7.594 -38.562 23.531 1 73.38 113 MET A O 1
ATOM 902 N N . GLU A 1 114 ? 5.664 -38.094 22.703 1 69.56 114 GLU A N 1
ATOM 903 C CA . GLU A 1 114 ? 4.984 -38.969 23.641 1 69.56 114 GLU A CA 1
ATOM 904 C C . GLU A 1 114 ? 4.93 -40.406 23.094 1 69.56 114 GLU A C 1
ATOM 906 O O . GLU A 1 114 ? 4.574 -41.344 23.812 1 69.56 114 GLU A O 1
ATOM 911 N N . GLU A 1 115 ? 5.395 -40.625 21.891 1 57.72 115 GLU A N 1
ATOM 912 C CA . GLU A 1 115 ? 5.512 -42 21.406 1 57.72 115 GLU A CA 1
ATOM 913 C C . GLU A 1 115 ? 6.949 -42.5 21.516 1 57.72 115 GLU A C 1
ATOM 915 O O . GLU A 1 115 ? 7.895 -41.75 21.312 1 57.72 115 GLU A O 1
ATOM 920 N N . MET B 1 1 ? 7.664 -7.133 19.828 1 49.53 1 MET B N 1
ATOM 921 C CA . MET B 1 1 ? 6.508 -7.629 19.094 1 49.53 1 MET B CA 1
ATOM 922 C C . MET B 1 1 ? 5.941 -6.547 18.188 1 49.53 1 MET B C 1
ATOM 924 O O . MET B 1 1 ? 5.637 -6.812 17.016 1 49.53 1 MET B O 1
ATOM 928 N N . ASN B 1 2 ? 6.129 -5.055 18.516 1 74.5 2 ASN B N 1
ATOM 929 C CA . ASN B 1 2 ? 5.508 -3.904 17.875 1 74.5 2 ASN B CA 1
ATOM 930 C C . ASN B 1 2 ? 6.281 -3.473 16.625 1 74.5 2 ASN B C 1
ATOM 932 O O . ASN B 1 2 ? 5.688 -3.205 15.578 1 74.5 2 ASN B O 1
ATOM 936 N N . LEU B 1 3 ? 7.57 -3.918 16.688 1 79.12 3 LEU B N 1
ATOM 937 C CA . LEU B 1 3 ? 8.414 -3.475 15.578 1 79.12 3 LEU B CA 1
ATOM 938 C C . LEU B 1 3 ? 8.328 -4.445 14.406 1 79.12 3 LEU B C 1
ATOM 940 O O . LEU B 1 3 ? 8.359 -4.031 13.242 1 79.12 3 LEU B O 1
ATOM 944 N N . GLU B 1 4 ? 8.273 -5.684 14.75 1 82.5 4 GLU B N 1
ATOM 945 C CA . GLU B 1 4 ? 8.164 -6.715 13.719 1 82.5 4 GLU B CA 1
ATOM 946 C C . GLU B 1 4 ? 6.871 -6.562 12.922 1 82.5 4 GLU B C 1
ATOM 948 O O . GLU B 1 4 ? 6.859 -6.77 11.703 1 82.5 4 GLU B O 1
ATOM 953 N N . LEU B 1 5 ? 5.906 -6.227 13.648 1 84.31 5 LEU B N 1
ATOM 954 C CA . LEU B 1 5 ? 4.613 -6.043 12.992 1 84.31 5 LEU B CA 1
ATOM 955 C C . LEU B 1 5 ? 4.641 -4.832 12.07 1 84.31 5 LEU B C 1
ATOM 957 O O . LEU B 1 5 ? 4.102 -4.879 10.961 1 84.31 5 LEU B O 1
ATOM 961 N N . GLN B 1 6 ? 5.355 -3.826 12.547 1 87.44 6 GLN B N 1
ATOM 962 C CA . GLN B 1 6 ? 5.473 -2.621 11.734 1 87.44 6 GLN B CA 1
ATOM 963 C C . GLN B 1 6 ? 6.277 -2.891 10.469 1 87.44 6 GLN B C 1
ATOM 965 O O . GLN B 1 6 ? 5.93 -2.406 9.391 1 87.44 6 GLN B O 1
ATOM 970 N N . GLN B 1 7 ? 7.27 -3.664 10.68 1 90.31 7 GLN B N 1
ATOM 971 C CA . GLN B 1 7 ? 8.117 -4.027 9.547 1 90.31 7 GLN B CA 1
ATOM 972 C C . GLN B 1 7 ? 7.352 -4.887 8.547 1 90.31 7 GLN B C 1
ATOM 974 O O . GLN B 1 7 ? 7.512 -4.73 7.332 1 90.31 7 GLN B O 1
ATOM 979 N N . PHE B 1 8 ? 6.594 -5.688 9.086 1 87.25 8 PHE B N 1
ATOM 980 C CA . PHE B 1 8 ? 5.785 -6.547 8.227 1 87.25 8 PHE B CA 1
ATOM 981 C C . PHE B 1 8 ? 4.828 -5.723 7.375 1 87.25 8 PHE B C 1
ATOM 983 O O . PHE B 1 8 ? 4.684 -5.965 6.176 1 87.25 8 PHE B O 1
ATOM 990 N N . LYS B 1 9 ? 4.203 -4.789 8.016 1 90.81 9 LYS B N 1
ATOM 991 C CA . LYS B 1 9 ? 3.287 -3.902 7.309 1 90.81 9 LYS B CA 1
ATOM 992 C C . LYS B 1 9 ? 4.004 -3.146 6.195 1 90.81 9 LYS B C 1
ATOM 994 O O . LYS B 1 9 ? 3.512 -3.074 5.066 1 90.81 9 LYS B O 1
ATOM 999 N N . ALA B 1 10 ? 5.172 -2.641 6.555 1 93.69 10 ALA B N 1
ATOM 1000 C CA . ALA B 1 10 ? 5.957 -1.886 5.582 1 93.69 10 ALA B CA 1
ATOM 1001 C C . ALA B 1 10 ? 6.359 -2.764 4.402 1 93.69 10 ALA B C 1
ATOM 1003 O O . ALA B 1 10 ? 6.289 -2.33 3.248 1 93.69 10 ALA B O 1
ATOM 1004 N N . ASP B 1 11 ? 6.699 -3.965 4.672 1 92.5 11 ASP B N 1
ATOM 1005 C CA . ASP B 1 11 ? 7.109 -4.898 3.627 1 92.5 11 ASP B CA 1
ATOM 1006 C C . ASP B 1 11 ? 5.945 -5.227 2.693 1 92.5 11 ASP B C 1
ATOM 1008 O O . ASP B 1 11 ? 6.141 -5.406 1.489 1 92.5 11 ASP B O 1
ATOM 1012 N N . PHE B 1 12 ? 4.832 -5.344 3.305 1 92.19 12 PHE B N 1
ATOM 1013 C CA . PHE B 1 12 ? 3.633 -5.602 2.518 1 92.19 12 PHE B CA 1
ATOM 1014 C C . PHE B 1 12 ? 3.404 -4.488 1.502 1 92.19 12 PHE B C 1
ATOM 1016 O O . PHE B 1 12 ? 3.234 -4.754 0.31 1 92.19 12 PHE B O 1
ATOM 1023 N N . PHE B 1 13 ? 3.441 -3.258 1.971 1 95.56 13 PHE B N 1
ATOM 1024 C CA . PHE B 1 13 ? 3.223 -2.125 1.079 1 95.56 13 PHE B CA 1
ATOM 1025 C C . PHE B 1 13 ? 4.359 -2.002 0.072 1 95.56 13 PHE B C 1
ATOM 1027 O O . PHE B 1 13 ? 4.145 -1.587 -1.068 1 95.56 13 PHE B O 1
ATOM 1034 N N . LYS B 1 14 ? 5.523 -2.375 0.494 1 94.75 14 LYS B N 1
ATOM 1035 C CA . LYS B 1 14 ? 6.664 -2.375 -0.415 1 94.75 14 LYS B CA 1
ATOM 1036 C C . LYS B 1 14 ? 6.441 -3.336 -1.579 1 94.75 14 LYS B C 1
ATOM 1038 O O . LYS B 1 14 ? 6.828 -3.045 -2.713 1 94.75 14 LYS B O 1
ATOM 1043 N N . ALA B 1 15 ? 5.844 -4.371 -1.274 1 93.88 15 ALA B N 1
ATOM 1044 C CA . ALA B 1 15 ? 5.555 -5.352 -2.318 1 93.88 15 ALA B CA 1
ATOM 1045 C C . ALA B 1 15 ? 4.59 -4.785 -3.354 1 93.88 15 ALA B C 1
ATOM 1047 O O . ALA B 1 15 ? 4.578 -5.219 -4.508 1 93.88 15 ALA B O 1
ATOM 1048 N N . LEU B 1 16 ? 3.797 -3.818 -2.945 1 94.94 16 LEU B N 1
ATOM 1049 C CA . LEU B 1 16 ? 2.814 -3.207 -3.836 1 94.94 16 LEU B CA 1
ATOM 1050 C C . LEU B 1 16 ? 3.383 -1.955 -4.496 1 94.94 16 LEU B C 1
ATOM 1052 O O . LEU B 1 16 ? 2.674 -1.251 -5.215 1 94.94 16 LEU B O 1
ATOM 1056 N N . SER B 1 17 ? 4.617 -1.683 -4.281 1 96.38 17 SER B N 1
ATOM 1057 C CA . SER B 1 17 ? 5.207 -0.432 -4.746 1 96.38 17 SER B CA 1
ATOM 1058 C C . SER B 1 17 ? 5.91 -0.619 -6.086 1 96.38 17 SER B C 1
ATOM 1060 O O . SER B 1 17 ? 6.879 0.083 -6.391 1 96.38 17 SER B O 1
ATOM 1062 N N . HIS B 1 18 ? 5.559 -1.541 -6.781 1 95.25 18 HIS B N 1
ATOM 1063 C CA . HIS B 1 18 ? 6.105 -1.844 -8.094 1 95.25 18 HIS B CA 1
ATOM 1064 C C . HIS B 1 18 ? 5.012 -1.863 -9.156 1 95.25 18 HIS B C 1
ATOM 1066 O O . HIS B 1 18 ? 4.035 -2.604 -9.039 1 95.25 18 HIS B O 1
ATOM 1072 N N . PRO B 1 19 ? 5.188 -1.098 -10.266 1 95.12 19 PRO B N 1
ATOM 1073 C CA . PRO B 1 19 ? 4.113 -0.953 -11.25 1 95.12 19 PRO B CA 1
ATOM 1074 C C . PRO B 1 19 ? 3.658 -2.291 -11.828 1 95.12 19 PRO B C 1
ATOM 1076 O O . PRO B 1 19 ? 2.455 -2.555 -11.906 1 95.12 19 PRO B O 1
ATOM 1079 N N . LEU B 1 20 ? 4.559 -3.125 -12.18 1 95.5 20 LEU B N 1
ATOM 1080 C CA . LEU B 1 20 ? 4.199 -4.406 -12.773 1 95.5 20 LEU B CA 1
ATOM 1081 C C . LEU B 1 20 ? 3.484 -5.297 -11.758 1 95.5 20 LEU B C 1
ATOM 1083 O O . LEU B 1 20 ? 2.559 -6.031 -12.117 1 95.5 20 LEU B O 1
ATOM 1087 N N . ARG B 1 21 ? 3.91 -5.289 -10.523 1 97.12 21 ARG B N 1
ATOM 1088 C CA . ARG B 1 21 ? 3.258 -6.082 -9.484 1 97.12 21 ARG B CA 1
ATOM 1089 C C . ARG B 1 21 ? 1.818 -5.625 -9.273 1 97.12 21 ARG B C 1
ATOM 1091 O O . ARG B 1 21 ? 0.92 -6.449 -9.102 1 97.12 21 ARG B O 1
ATOM 1098 N N . ILE B 1 22 ? 1.621 -4.344 -9.281 1 95.88 22 ILE B N 1
ATOM 1099 C CA . ILE B 1 22 ? 0.27 -3.816 -9.117 1 95.88 22 ILE B CA 1
ATOM 1100 C C . ILE B 1 22 ? -0.609 -4.277 -10.273 1 95.88 22 ILE B C 1
ATOM 1102 O O . ILE B 1 22 ? -1.747 -4.707 -10.07 1 95.88 22 ILE B O 1
ATOM 1106 N N . ARG B 1 23 ? -0.076 -4.168 -11.445 1 95.62 23 ARG B N 1
ATOM 1107 C CA . ARG B 1 23 ? -0.818 -4.586 -12.633 1 95.62 23 ARG B CA 1
ATOM 1108 C C . ARG B 1 23 ? -1.175 -6.066 -12.562 1 95.62 23 ARG B C 1
ATOM 1110 O O . ARG B 1 23 ? -2.301 -6.457 -12.883 1 95.62 23 ARG B O 1
ATOM 1117 N N . ILE B 1 24 ? -0.254 -6.859 -12.148 1 97.62 24 ILE B N 1
ATOM 1118 C CA . ILE B 1 24 ? -0.482 -8.289 -11.984 1 97.62 24 ILE B CA 1
ATOM 1119 C C . ILE B 1 24 ? -1.623 -8.523 -10.992 1 97.62 24 ILE B C 1
ATOM 1121 O O . ILE B 1 24 ? -2.531 -9.312 -11.258 1 97.62 24 ILE B O 1
ATOM 1125 N N . LEU B 1 25 ? -1.585 -7.82 -9.922 1 97.81 25 LEU B N 1
ATOM 1126 C CA . LEU B 1 25 ? -2.594 -8.008 -8.883 1 97.81 25 LEU B CA 1
ATOM 1127 C C . LEU B 1 25 ? -3.967 -7.559 -9.375 1 97.81 25 LEU B C 1
ATOM 1129 O O . LEU B 1 25 ? -4.98 -8.172 -9.039 1 97.81 25 LEU B O 1
ATOM 1133 N N . GLU B 1 26 ? -3.977 -6.504 -10.086 1 96.81 26 GLU B N 1
ATOM 1134 C CA . GLU B 1 26 ? -5.238 -6.035 -10.656 1 96.81 26 GLU B CA 1
ATOM 1135 C C . GLU B 1 26 ? -5.848 -7.09 -11.578 1 96.81 26 GLU B C 1
ATOM 1137 O O . GLU B 1 26 ? -7.062 -7.293 -11.578 1 96.81 26 GLU B O 1
ATOM 1142 N N . LEU B 1 27 ? -5.051 -7.719 -12.359 1 97.75 27 LEU B N 1
ATOM 1143 C CA . LEU B 1 27 ? -5.531 -8.758 -13.266 1 97.75 27 LEU B CA 1
ATOM 1144 C C . LEU B 1 27 ? -6.004 -9.977 -12.477 1 97.75 27 LEU B C 1
ATOM 1146 O O . LEU B 1 27 ? -7.043 -10.562 -12.797 1 97.75 27 LEU B O 1
ATOM 1150 N N . LEU B 1 28 ? -5.293 -10.305 -11.445 1 98.31 28 LEU B N 1
ATOM 1151 C CA . LEU B 1 28 ? -5.672 -11.453 -10.633 1 98.31 28 LEU B CA 1
ATOM 1152 C C . LEU B 1 28 ? -6.949 -11.172 -9.852 1 98.31 28 LEU B C 1
ATOM 1154 O O . LEU B 1 28 ? -7.668 -12.102 -9.469 1 98.31 28 LEU B O 1
ATOM 1158 N N . ALA B 1 29 ? -7.16 -9.914 -9.547 1 97.56 29 ALA B N 1
ATOM 1159 C CA . ALA B 1 29 ? -8.406 -9.531 -8.891 1 97.56 29 ALA B CA 1
ATOM 1160 C C . ALA B 1 29 ? -9.617 -9.859 -9.766 1 97.56 29 ALA B C 1
ATOM 1162 O O . ALA B 1 29 ? -10.727 -10.031 -9.258 1 97.56 29 ALA B O 1
ATOM 1163 N N . GLU B 1 30 ? -9.438 -9.961 -10.977 1 97.25 30 GLU B N 1
ATOM 1164 C CA . GLU B 1 30 ? -10.508 -10.281 -11.914 1 97.25 30 GLU B CA 1
ATOM 1165 C C . GLU B 1 30 ? -10.688 -11.789 -12.055 1 97.25 30 GLU B C 1
ATOM 1167 O O . GLU B 1 30 ? -11.695 -12.25 -12.594 1 97.25 30 GLU B O 1
ATOM 1172 N N . GLY B 1 31 ? -9.688 -12.5 -11.688 1 97.69 31 GLY B N 1
ATOM 1173 C CA . GLY B 1 31 ? -9.703 -13.953 -11.789 1 97.69 31 GLY B CA 1
ATOM 1174 C C . GLY B 1 31 ? -8.312 -14.562 -11.82 1 97.69 31 GLY B C 1
ATOM 1175 O O . GLY B 1 31 ? -7.34 -13.891 -12.172 1 97.69 31 GLY B O 1
ATOM 1176 N N . ASP B 1 32 ? -8.242 -15.836 -11.5 1 98.31 32 ASP B N 1
ATOM 1177 C CA . ASP B 1 32 ? -6.98 -16.562 -11.492 1 98.31 32 ASP B CA 1
ATOM 1178 C C . ASP B 1 32 ? -6.379 -16.625 -12.898 1 98.31 32 ASP B C 1
ATOM 1180 O O . ASP B 1 32 ? -7.109 -16.703 -13.891 1 98.31 32 ASP B O 1
ATOM 1184 N N . LYS B 1 33 ? -5.098 -16.594 -12.961 1 98.38 33 LYS B N 1
ATOM 1185 C CA . LYS B 1 33 ? -4.422 -16.609 -14.25 1 98.38 33 LYS B CA 1
ATOM 1186 C C . LYS B 1 33 ? -3.057 -17.281 -14.148 1 98.38 33 LYS B C 1
ATOM 1188 O O . LYS B 1 33 ? -2.441 -17.297 -13.086 1 98.38 33 LYS B O 1
ATOM 1193 N N . ASN B 1 34 ? -2.609 -17.844 -15.258 1 97.56 34 ASN B N 1
ATOM 1194 C CA . ASN B 1 34 ? -1.242 -18.359 -15.312 1 97.56 34 ASN B CA 1
ATOM 1195 C C . ASN B 1 34 ? -0.285 -17.328 -15.914 1 97.56 34 ASN B C 1
ATOM 1197 O O . ASN B 1 34 ? -0.709 -16.25 -16.344 1 97.56 34 ASN B O 1
ATOM 1201 N N . VAL B 1 35 ? 0.99 -17.641 -15.891 1 97.31 35 VAL B N 1
ATOM 1202 C CA . VAL B 1 35 ? 2.027 -16.703 -16.312 1 97.31 35 VAL B CA 1
ATOM 1203 C C . VAL B 1 35 ? 1.79 -16.297 -17.766 1 97.31 35 VAL B C 1
ATOM 1205 O O . VAL B 1 35 ? 1.888 -15.117 -18.109 1 97.31 35 VAL B O 1
ATOM 1208 N N . ASN B 1 36 ? 1.393 -17.266 -18.625 1 96.44 36 ASN B N 1
ATOM 1209 C CA . ASN B 1 36 ? 1.189 -17 -20.031 1 96.44 36 ASN B CA 1
ATOM 1210 C C . ASN B 1 36 ? 0.048 -16.016 -20.266 1 96.44 36 ASN B C 1
ATOM 1212 O O . ASN B 1 36 ? 0.16 -15.109 -21.094 1 96.44 36 ASN B O 1
ATOM 1216 N N . GLU B 1 37 ? -1.027 -16.203 -19.547 1 97.62 37 GLU B N 1
ATOM 1217 C CA . GLU B 1 37 ? -2.154 -15.273 -19.641 1 97.62 37 GLU B CA 1
ATOM 1218 C C . GLU B 1 37 ? -1.755 -13.867 -19.203 1 97.62 37 GLU B C 1
ATOM 1220 O O . GLU B 1 37 ? -2.086 -12.891 -19.859 1 97.62 37 GLU B O 1
ATOM 1225 N N . LEU B 1 38 ? -1.041 -13.766 -18.094 1 97.81 38 LEU B N 1
ATOM 1226 C CA . LEU B 1 38 ? -0.614 -12.477 -17.562 1 97.81 38 LEU B CA 1
ATOM 1227 C C . LEU B 1 38 ? 0.321 -11.766 -18.531 1 97.81 38 LEU B C 1
ATOM 1229 O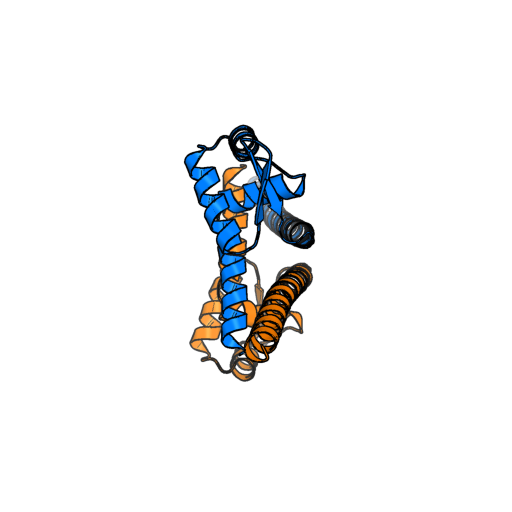 O . LEU B 1 38 ? 0.151 -10.578 -18.812 1 97.81 38 LEU B O 1
ATOM 1233 N N . GLN B 1 39 ? 1.319 -12.523 -19.062 1 96.81 39 GLN B N 1
ATOM 1234 C CA . GLN B 1 39 ? 2.283 -11.93 -19.969 1 96.81 39 GLN B CA 1
ATOM 1235 C C . GLN B 1 39 ? 1.594 -11.406 -21.234 1 96.81 39 GLN B C 1
ATOM 1237 O O . GLN B 1 39 ? 1.953 -10.344 -21.734 1 96.81 39 GLN B O 1
ATOM 1242 N N . THR B 1 40 ? 0.581 -12.133 -21.734 1 97.19 40 THR B N 1
ATOM 1243 C CA . THR B 1 40 ? -0.151 -11.773 -22.953 1 97.19 40 THR B CA 1
ATOM 1244 C C . THR B 1 40 ? -0.944 -10.484 -22.734 1 97.19 40 THR B C 1
ATOM 1246 O O . THR B 1 40 ? -0.896 -9.578 -23.562 1 97.19 40 THR B O 1
ATOM 1249 N N . ILE B 1 41 ? -1.627 -10.367 -21.641 1 96.44 41 ILE B N 1
ATOM 1250 C CA . ILE B 1 41 ? -2.488 -9.227 -21.359 1 96.44 41 ILE B CA 1
ATOM 1251 C C . ILE B 1 41 ? -1.633 -7.988 -21.094 1 96.44 41 ILE B C 1
ATOM 1253 O O . ILE B 1 41 ? -1.944 -6.895 -21.562 1 96.44 41 ILE B O 1
ATOM 1257 N N . ILE B 1 42 ? -0.55 -8.141 -20.328 1 94.25 42 ILE B N 1
ATOM 1258 C CA . ILE B 1 42 ? 0.283 -7.02 -19.891 1 94.25 42 ILE B CA 1
ATOM 1259 C C . ILE B 1 42 ? 1.213 -6.598 -21.031 1 94.25 42 ILE B C 1
ATOM 1261 O O . ILE B 1 42 ? 1.597 -5.43 -21.109 1 94.25 42 ILE B O 1
ATOM 1265 N N . GLY B 1 43 ? 1.545 -7.535 -21.812 1 94.81 43 GLY B N 1
ATOM 1266 C CA . GLY B 1 43 ? 2.535 -7.273 -22.844 1 94.81 43 GLY B CA 1
ATOM 1267 C C . GLY B 1 43 ? 3.953 -7.207 -22.312 1 94.81 43 GLY B C 1
ATOM 1268 O O . GLY B 1 43 ? 4.746 -6.367 -22.734 1 94.81 43 GLY B O 1
ATOM 1269 N N . ALA B 1 44 ? 4.262 -7.973 -21.344 1 92.62 44 ALA B N 1
ATOM 1270 C CA . ALA B 1 44 ? 5.582 -8.023 -20.719 1 92.62 44 ALA B CA 1
ATOM 1271 C C . ALA B 1 44 ? 6.246 -9.375 -20.969 1 92.62 44 ALA B C 1
ATOM 1273 O O . ALA B 1 44 ? 5.57 -10.359 -21.281 1 92.62 44 ALA B O 1
ATOM 1274 N N . GLU B 1 45 ? 7.492 -9.367 -20.844 1 93.69 45 GLU B N 1
ATOM 1275 C CA . GLU B 1 45 ? 8.234 -10.609 -20.953 1 93.69 45 GLU B CA 1
ATOM 1276 C C . GLU B 1 45 ? 7.855 -11.594 -19.859 1 93.69 45 GLU B C 1
ATOM 1278 O O . GLU B 1 45 ? 7.684 -11.195 -18.703 1 93.69 45 GLU B O 1
ATOM 1283 N N . GLY B 1 46 ? 7.836 -12.898 -20.219 1 93.19 46 GLY B N 1
ATOM 1284 C CA . GLY B 1 46 ? 7.484 -13.938 -19.266 1 93.19 46 GLY B CA 1
ATOM 1285 C C . GLY B 1 46 ? 8.414 -13.977 -18.062 1 93.19 46 GLY B C 1
ATOM 1286 O O . GLY B 1 46 ? 7.969 -14.188 -16.938 1 93.19 46 GLY B O 1
ATOM 1287 N N . SER B 1 47 ? 9.633 -13.773 -18.375 1 95.62 47 SER B N 1
ATOM 1288 C CA . SER B 1 47 ? 10.617 -13.805 -17.297 1 95.62 47 SER B CA 1
ATOM 1289 C C . SER B 1 47 ? 10.344 -12.711 -16.281 1 95.62 47 SER B C 1
ATOM 1291 O O . SER B 1 47 ? 10.469 -12.938 -15.07 1 95.62 47 SER B O 1
ATOM 1293 N N . ALA B 1 48 ? 10 -11.484 -16.703 1 96.31 48 ALA B N 1
ATOM 1294 C CA . ALA B 1 48 ? 9.688 -10.375 -15.812 1 96.31 48 ALA B CA 1
ATOM 1295 C C . ALA B 1 48 ? 8.445 -10.68 -14.984 1 96.31 48 ALA B C 1
ATOM 1297 O O . ALA B 1 48 ? 8.43 -10.445 -13.773 1 96.31 48 ALA B O 1
ATOM 1298 N N . VAL B 1 49 ? 7.426 -11.195 -15.633 1 97.44 49 VAL B N 1
ATOM 1299 C CA . VAL B 1 49 ? 6.18 -11.539 -14.953 1 97.44 49 VAL B CA 1
ATOM 1300 C C . VAL B 1 49 ? 6.441 -12.625 -13.906 1 97.44 49 VAL B C 1
ATOM 1302 O O . VAL B 1 49 ? 5.984 -12.516 -12.766 1 97.44 49 VAL B O 1
ATOM 1305 N N . SER B 1 50 ? 7.238 -13.586 -14.258 1 96.81 50 SER B N 1
ATOM 1306 C CA . SER B 1 50 ? 7.559 -14.68 -13.352 1 96.81 50 SER B CA 1
ATOM 1307 C C . SER B 1 50 ? 8.336 -14.18 -12.141 1 96.81 50 SER B C 1
ATOM 1309 O O . SER B 1 50 ? 8.078 -14.602 -11.008 1 96.81 50 SER B O 1
ATOM 1311 N N . GLN B 1 51 ? 9.25 -13.398 -12.422 1 97.19 51 GLN B N 1
ATOM 1312 C CA . GLN B 1 51 ? 10.062 -12.828 -11.344 1 97.19 51 GLN B CA 1
ATOM 1313 C C . GLN B 1 51 ? 9.195 -12.055 -10.352 1 97.19 51 GLN B C 1
ATOM 1315 O O . GLN B 1 51 ? 9.336 -12.219 -9.141 1 97.19 51 GLN B O 1
ATOM 1320 N N . GLN B 1 52 ? 8.312 -11.258 -10.852 1 97.25 52 GLN B N 1
ATOM 1321 C CA . GLN B 1 52 ? 7.457 -10.453 -9.984 1 97.25 52 GLN B CA 1
ATOM 1322 C C . GLN B 1 52 ? 6.473 -11.336 -9.219 1 97.25 52 GLN B C 1
ATOM 1324 O O . GLN B 1 52 ? 6.156 -11.07 -8.062 1 97.25 52 GLN B O 1
ATOM 1329 N N . LEU B 1 53 ? 5.996 -12.359 -9.867 1 97.81 53 LEU B N 1
ATOM 1330 C CA . LEU B 1 53 ? 5.133 -13.32 -9.195 1 97.81 53 LEU B CA 1
ATOM 1331 C C . LEU B 1 53 ? 5.875 -14.016 -8.055 1 97.81 53 LEU B C 1
ATOM 1333 O O . LEU B 1 53 ? 5.293 -14.281 -7 1 97.81 53 LEU B O 1
ATOM 1337 N N . SER B 1 54 ? 7.113 -14.32 -8.32 1 97.25 54 SER B N 1
ATOM 1338 C CA . SER B 1 54 ? 7.93 -14.914 -7.273 1 97.25 54 SER B CA 1
ATOM 1339 C C . SER B 1 54 ? 8.055 -13.984 -6.07 1 97.25 54 SER B C 1
ATOM 1341 O O . SER B 1 54 ? 7.957 -14.43 -4.926 1 97.25 54 SER B O 1
ATOM 1343 N N . VAL B 1 55 ? 8.25 -12.75 -6.273 1 96.62 55 VAL B N 1
ATOM 1344 C CA . VAL B 1 55 ? 8.328 -11.758 -5.211 1 96.62 55 VAL B CA 1
ATOM 1345 C C . VAL B 1 55 ? 7.004 -11.703 -4.449 1 96.62 55 VAL B C 1
ATOM 1347 O O . VAL B 1 55 ? 6.984 -11.742 -3.219 1 96.62 55 VAL B O 1
ATOM 1350 N N . LEU B 1 56 ? 5.879 -11.625 -5.164 1 97.25 56 LEU B N 1
ATOM 1351 C CA . LEU B 1 56 ? 4.555 -11.547 -4.559 1 97.25 56 LEU B CA 1
ATOM 1352 C C . LEU B 1 56 ? 4.254 -12.805 -3.75 1 97.25 56 LEU B C 1
ATOM 1354 O O . LEU B 1 56 ? 3.65 -12.727 -2.678 1 97.25 56 LEU B O 1
ATOM 1358 N N . ARG B 1 57 ? 4.719 -13.93 -4.223 1 95.81 57 ARG B N 1
ATOM 1359 C CA . ARG B 1 57 ? 4.539 -15.188 -3.506 1 95.81 57 ARG B CA 1
ATOM 1360 C C . ARG B 1 57 ? 5.328 -15.195 -2.203 1 95.81 57 ARG B C 1
ATOM 1362 O O . ARG B 1 57 ? 4.824 -15.625 -1.166 1 95.81 57 ARG B O 1
ATOM 1369 N N . SER B 1 58 ? 6.543 -14.742 -2.299 1 93.69 58 SER B N 1
ATOM 1370 C CA . SER B 1 58 ? 7.41 -14.742 -1.125 1 93.69 58 SER B CA 1
ATOM 1371 C C . SER B 1 58 ? 6.852 -13.852 -0.024 1 93.69 58 SER B C 1
ATOM 1373 O O . SER B 1 58 ? 7.172 -14.031 1.152 1 93.69 58 SER B O 1
ATOM 1375 N N . LYS B 1 59 ? 6.039 -12.914 -0.421 1 92.44 59 LYS B N 1
ATOM 1376 C CA . LYS B 1 59 ? 5.418 -12.023 0.55 1 92.44 59 LYS B CA 1
ATOM 1377 C C . LYS B 1 59 ? 4.008 -12.484 0.901 1 92.44 59 LYS B C 1
ATOM 1379 O O . LYS B 1 59 ? 3.268 -11.773 1.584 1 92.44 59 LYS B O 1
ATOM 1384 N N . ASN B 1 60 ? 3.602 -13.578 0.354 1 92.44 60 ASN B N 1
ATOM 1385 C CA . ASN B 1 60 ? 2.314 -14.211 0.626 1 92.44 60 ASN B CA 1
ATOM 1386 C C . ASN B 1 60 ? 1.154 -13.344 0.147 1 92.44 60 ASN B C 1
ATOM 1388 O O . ASN B 1 60 ? 0.133 -13.234 0.828 1 92.44 60 ASN B O 1
ATOM 1392 N N . ILE B 1 61 ? 1.303 -12.766 -0.916 1 96.06 61 ILE B N 1
ATOM 1393 C CA . ILE B 1 61 ? 0.266 -11.922 -1.501 1 96.06 61 ILE B CA 1
ATOM 1394 C C . ILE B 1 61 ? -0.505 -12.711 -2.559 1 96.06 61 ILE B C 1
ATOM 1396 O O . ILE B 1 61 ? -1.719 -12.547 -2.699 1 96.06 61 ILE B O 1
ATOM 1400 N N . VAL B 1 62 ? 0.24 -13.578 -3.25 1 97.94 62 VAL B N 1
ATOM 1401 C CA . VAL B 1 62 ? -0.395 -14.477 -4.211 1 97.94 62 VAL B CA 1
ATOM 1402 C C . VAL B 1 62 ? -0.009 -15.922 -3.898 1 97.94 62 VAL B C 1
ATOM 1404 O O . VAL B 1 62 ? 0.952 -16.172 -3.166 1 97.94 62 VAL B O 1
ATOM 1407 N N . VAL B 1 63 ? -0.783 -16.812 -4.441 1 97.19 63 VAL B N 1
ATOM 1408 C CA . VAL B 1 63 ? -0.522 -18.234 -4.328 1 97.19 63 VAL B CA 1
ATOM 1409 C C . VAL B 1 63 ? -0.481 -18.875 -5.719 1 97.19 63 VAL B C 1
ATOM 1411 O O . VAL B 1 63 ? -1.289 -18.531 -6.586 1 97.19 63 VAL B O 1
ATOM 1414 N N . GLY B 1 64 ? 0.458 -19.688 -5.918 1 97.31 64 GLY B N 1
ATOM 1415 C CA . GLY B 1 64 ? 0.546 -20.469 -7.141 1 97.31 64 GLY B CA 1
ATOM 1416 C C . GLY B 1 64 ? 0.206 -21.938 -6.938 1 97.31 64 GLY B C 1
ATOM 1417 O O . GLY B 1 64 ? 0.771 -22.594 -6.062 1 97.31 64 GLY B O 1
ATOM 1418 N N . THR B 1 65 ? -0.728 -22.438 -7.691 1 97.06 65 THR B N 1
ATOM 1419 C CA . THR B 1 65 ? -1.115 -23.828 -7.605 1 97.06 65 THR B CA 1
ATOM 1420 C C . THR B 1 65 ? -0.865 -24.547 -8.93 1 97.06 65 THR B C 1
ATOM 1422 O O . THR B 1 65 ? -1.248 -24.047 -9.992 1 97.06 65 THR B O 1
ATOM 1425 N N . LYS B 1 66 ? -0.238 -25.688 -8.797 1 96.12 66 LYS B N 1
ATOM 1426 C CA . LYS B 1 66 ? 0.052 -26.469 -10.008 1 96.12 66 LYS B CA 1
ATOM 1427 C C . LYS B 1 66 ? -1.206 -27.156 -10.539 1 96.12 66 LYS B C 1
ATOM 1429 O O . LYS B 1 66 ? -1.954 -27.766 -9.773 1 96.12 66 LYS B O 1
ATOM 1434 N N . GLU B 1 67 ? -1.491 -26.938 -11.766 1 94.25 67 GLU B N 1
ATOM 1435 C CA . GLU B 1 67 ? -2.555 -27.625 -12.492 1 94.25 67 GLU B CA 1
ATOM 1436 C C . GLU B 1 67 ? -2.033 -28.219 -13.797 1 94.25 67 GLU B C 1
ATOM 1438 O O . GLU B 1 67 ? -1.964 -27.531 -14.82 1 94.25 67 GLU B O 1
ATOM 1443 N N . GLY B 1 68 ? -1.854 -29.531 -13.758 1 94.25 68 GLY B N 1
ATOM 1444 C CA . GLY B 1 68 ? -1.225 -30.141 -14.922 1 94.25 68 GLY B CA 1
ATOM 1445 C C . GLY B 1 68 ? 0.161 -29.594 -15.203 1 94.25 68 GLY B C 1
ATOM 1446 O O . GLY B 1 68 ? 1.048 -29.656 -14.352 1 94.25 68 GLY B O 1
ATOM 1447 N N . ASN B 1 69 ? 0.37 -28.969 -16.359 1 92.56 69 ASN B N 1
ATOM 1448 C CA . ASN B 1 69 ? 1.67 -28.438 -16.766 1 92.56 69 ASN B CA 1
ATOM 1449 C C . ASN B 1 69 ? 1.748 -26.922 -16.578 1 92.56 69 ASN B C 1
ATOM 1451 O O . ASN B 1 69 ? 2.656 -26.281 -17.094 1 92.56 69 ASN B O 1
ATOM 1455 N N . ARG B 1 70 ? 0.762 -26.375 -15.883 1 93.94 70 ARG B N 1
ATOM 1456 C CA . ARG B 1 70 ? 0.78 -24.938 -15.672 1 93.94 70 ARG B CA 1
ATOM 1457 C C . ARG B 1 70 ? 0.583 -24.609 -14.195 1 93.94 70 ARG B C 1
ATOM 1459 O O . ARG B 1 70 ? 0.122 -25.438 -13.414 1 93.94 70 ARG B O 1
ATOM 1466 N N . VAL B 1 71 ? 1.061 -23.438 -13.852 1 96.81 71 VAL B N 1
ATOM 1467 C CA . VAL B 1 71 ? 0.823 -22.906 -12.516 1 96.81 71 VAL B CA 1
ATOM 1468 C C . VAL B 1 71 ? -0.239 -21.812 -12.586 1 96.81 71 VAL B C 1
ATOM 1470 O O . VAL B 1 71 ? -0.139 -20.891 -13.398 1 96.81 71 VAL B O 1
ATOM 1473 N N . ILE B 1 72 ? -1.307 -21.953 -11.75 1 98.31 72 ILE B N 1
ATOM 1474 C CA . ILE B 1 72 ? -2.373 -20.969 -11.68 1 98.31 72 ILE B CA 1
ATOM 1475 C C . ILE B 1 72 ? -2.178 -20.078 -10.453 1 98.31 72 ILE B C 1
ATOM 1477 O O . ILE B 1 72 ? -2.031 -20.578 -9.336 1 98.31 72 ILE B O 1
ATOM 1481 N N . TYR B 1 73 ? -2.166 -18.766 -10.703 1 98.56 73 TYR B N 1
ATOM 1482 C CA . TYR B 1 73 ? -1.951 -17.812 -9.625 1 98.56 73 TYR B CA 1
ATOM 1483 C C . TYR B 1 73 ? -3.266 -17.172 -9.195 1 98.56 73 TYR B C 1
ATOM 1485 O O . TYR B 1 73 ? -4.117 -16.859 -10.031 1 98.56 73 TYR B O 1
ATOM 1493 N N . SER B 1 74 ? -3.43 -16.969 -7.938 1 98.5 74 SER B N 1
ATOM 1494 C CA . SER B 1 74 ? -4.57 -16.297 -7.332 1 98.5 74 SER B CA 1
ATOM 1495 C C . SER B 1 74 ? -4.133 -15.414 -6.164 1 98.5 74 SER B C 1
ATOM 1497 O O . SER B 1 74 ? -3.012 -15.547 -5.668 1 98.5 74 SER B O 1
ATOM 1499 N N . LEU B 1 75 ? -4.961 -14.508 -5.789 1 98.06 75 LEU B N 1
ATOM 1500 C CA . LEU B 1 75 ? -4.695 -13.695 -4.605 1 98.06 75 LEU B CA 1
ATOM 1501 C C . LEU B 1 75 ? -4.809 -14.539 -3.338 1 98.06 75 LEU B C 1
ATOM 1503 O O . LEU B 1 75 ? -5.715 -15.359 -3.209 1 98.06 75 LEU B O 1
ATOM 1507 N N . ARG B 1 76 ? -3.867 -14.398 -2.496 1 95.69 76 ARG B N 1
ATOM 1508 C CA . ARG B 1 76 ? -3.861 -15.156 -1.248 1 95.69 76 ARG B CA 1
ATOM 1509 C C . ARG B 1 76 ? -5.055 -14.781 -0.374 1 95.69 76 ARG B C 1
ATOM 1511 O O . ARG B 1 76 ? -5.602 -15.633 0.333 1 95.69 76 ARG B O 1
ATOM 1518 N N . ASP B 1 77 ? -5.406 -13.547 -0.337 1 95.75 77 ASP B N 1
ATOM 1519 C CA . ASP B 1 77 ? -6.477 -12.992 0.479 1 95.75 77 ASP B CA 1
ATOM 1520 C C . ASP B 1 77 ? -7.445 -12.172 -0.372 1 95.75 77 ASP B C 1
ATOM 1522 O O . ASP B 1 77 ? -7.039 -11.203 -1.019 1 95.75 77 ASP B O 1
ATOM 1526 N N . PRO B 1 78 ? -8.711 -12.531 -0.331 1 95.31 78 PRO B N 1
ATOM 1527 C CA . PRO B 1 78 ? -9.695 -11.805 -1.14 1 95.31 78 PRO B CA 1
ATOM 1528 C C . PRO B 1 78 ? -9.781 -10.328 -0.776 1 95.31 78 PRO B C 1
ATOM 1530 O O . PRO B 1 78 ? -10.234 -9.516 -1.586 1 95.31 78 PRO B O 1
ATOM 1533 N N . MET B 1 79 ? -9.352 -9.984 0.378 1 96.38 79 MET B N 1
ATOM 1534 C CA . MET B 1 79 ? -9.43 -8.602 0.821 1 96.38 79 MET B CA 1
ATOM 1535 C C . MET B 1 79 ? -8.469 -7.719 0.034 1 96.38 79 MET B C 1
ATOM 1537 O O . MET B 1 79 ? -8.586 -6.492 0.05 1 96.38 79 MET B O 1
ATOM 1541 N N . ILE B 1 80 ? -7.516 -8.352 -0.607 1 97.44 80 ILE B N 1
ATOM 1542 C CA . ILE B 1 80 ? -6.598 -7.598 -1.453 1 97.44 80 ILE B CA 1
ATOM 1543 C C . ILE B 1 80 ? -7.379 -6.895 -2.561 1 97.44 80 ILE B C 1
ATOM 1545 O O . ILE B 1 80 ? -7.027 -5.781 -2.965 1 97.44 80 ILE B O 1
ATOM 1549 N N . ILE B 1 81 ? -8.453 -7.527 -2.992 1 97.75 81 ILE B N 1
ATOM 1550 C CA . ILE B 1 81 ? -9.312 -6.922 -4 1 97.75 81 ILE B CA 1
ATOM 1551 C C . ILE B 1 81 ? -9.883 -5.605 -3.471 1 97.75 81 ILE B C 1
ATOM 1553 O O . ILE B 1 81 ? -9.867 -4.59 -4.172 1 97.75 81 ILE B O 1
ATOM 1557 N N . ASP B 1 82 ? -10.305 -5.641 -2.24 1 97.25 82 ASP B N 1
ATOM 1558 C CA . ASP B 1 82 ? -10.844 -4.445 -1.604 1 97.25 82 ASP B CA 1
ATOM 1559 C C . ASP B 1 82 ? -9.766 -3.369 -1.458 1 97.25 82 ASP B C 1
ATOM 1561 O O . ASP B 1 82 ? -10.039 -2.184 -1.663 1 97.25 82 ASP B O 1
ATOM 1565 N N . LEU B 1 83 ? -8.617 -3.793 -1.107 1 97.5 83 LEU B N 1
ATOM 1566 C CA . LEU B 1 83 ? -7.5 -2.873 -0.948 1 97.5 83 LEU B CA 1
ATOM 1567 C C . LEU B 1 83 ? -7.211 -2.141 -2.254 1 97.5 83 LEU B C 1
ATOM 1569 O O . LEU B 1 83 ? -7.09 -0.913 -2.268 1 97.5 83 LEU B O 1
ATOM 1573 N N . LEU B 1 84 ? -7.168 -2.887 -3.328 1 96.19 84 LEU B N 1
ATOM 1574 C CA . LEU B 1 84 ? -6.879 -2.318 -4.641 1 96.19 84 LEU B CA 1
ATOM 1575 C C . LEU B 1 84 ? -7.996 -1.378 -5.082 1 96.19 84 LEU B C 1
ATOM 1577 O O . LEU B 1 84 ? -7.738 -0.357 -5.723 1 96.19 84 LEU B O 1
ATOM 1581 N N . HIS B 1 85 ? -9.188 -1.794 -4.734 1 96.31 85 HIS B N 1
ATOM 1582 C CA . HIS B 1 85 ? -10.336 -0.964 -5.082 1 96.31 85 HIS B CA 1
ATOM 1583 C C . HIS B 1 85 ? -10.273 0.385 -4.371 1 96.31 85 HIS B C 1
ATOM 1585 O O . HIS B 1 85 ? -10.445 1.431 -5.004 1 96.31 85 HIS B O 1
ATOM 1591 N N . ILE B 1 86 ? -10.031 0.35 -3.123 1 96.38 86 ILE B N 1
ATOM 1592 C CA . ILE B 1 86 ? -9.945 1.583 -2.35 1 96.38 86 ILE B CA 1
ATOM 1593 C C . ILE B 1 86 ? -8.789 2.436 -2.861 1 96.38 86 ILE B C 1
ATOM 1595 O O . ILE B 1 86 ? -8.93 3.65 -3.023 1 96.38 86 ILE B O 1
ATOM 1599 N N . ALA B 1 87 ? -7.645 1.83 -3.104 1 94.75 87 ALA B N 1
ATOM 1600 C CA . ALA B 1 87 ? -6.492 2.549 -3.643 1 94.75 87 ALA B CA 1
ATOM 1601 C C . ALA B 1 87 ? -6.84 3.23 -4.965 1 94.75 87 ALA B C 1
ATOM 1603 O O . ALA B 1 87 ? -6.453 4.379 -5.195 1 94.75 87 ALA B O 1
ATOM 1604 N N . ARG B 1 88 ? -7.574 2.568 -5.781 1 92.81 88 ARG B N 1
ATOM 1605 C CA . ARG B 1 88 ? -8.008 3.129 -7.059 1 92.81 88 ARG B CA 1
ATOM 1606 C C . ARG B 1 88 ? -8.867 4.371 -6.852 1 92.81 88 ARG B C 1
ATOM 1608 O O . ARG B 1 88 ? -8.734 5.355 -7.582 1 92.81 88 ARG B O 1
ATOM 1615 N N . GLN B 1 89 ? -9.742 4.242 -5.918 1 94.5 89 GLN B N 1
ATOM 1616 C CA . GLN B 1 89 ? -10.594 5.387 -5.609 1 94.5 89 GLN B CA 1
ATOM 1617 C C . GLN B 1 89 ? -9.773 6.574 -5.121 1 94.5 89 GLN B C 1
ATOM 1619 O O . GLN B 1 89 ? -10.031 7.719 -5.5 1 94.5 89 GLN B O 1
ATOM 1624 N N . ILE B 1 90 ? -8.836 6.285 -4.27 1 93.75 90 ILE B N 1
ATOM 1625 C CA . ILE B 1 90 ? -7.957 7.336 -3.771 1 93.75 90 ILE B CA 1
ATOM 1626 C C . ILE B 1 90 ? -7.227 8 -4.941 1 93.75 90 ILE B C 1
ATOM 1628 O O . ILE B 1 90 ? -7.148 9.227 -5.016 1 93.75 90 ILE B O 1
ATOM 1632 N N . PHE B 1 91 ? -6.711 7.203 -5.859 1 90.62 91 PHE B N 1
ATOM 1633 C CA . PHE B 1 91 ? -6 7.707 -7.027 1 90.62 91 PHE B CA 1
ATOM 1634 C C . PHE B 1 91 ? -6.914 8.57 -7.887 1 90.62 91 PHE B C 1
ATOM 1636 O O . PHE B 1 91 ? -6.5 9.625 -8.375 1 90.62 91 PHE B O 1
ATOM 1643 N N . ASN B 1 92 ? -8.109 8.086 -8.086 1 90.06 92 ASN B N 1
ATOM 1644 C CA . ASN B 1 92 ? -9.062 8.844 -8.883 1 90.06 92 ASN B CA 1
ATOM 1645 C C . ASN B 1 92 ? -9.383 10.195 -8.25 1 90.06 92 ASN B C 1
ATOM 1647 O O . ASN B 1 92 ? -9.5 11.203 -8.945 1 90.06 92 ASN B O 1
ATOM 1651 N N . ASN B 1 93 ? -9.5 10.18 -6.969 1 89 93 ASN B N 1
ATOM 1652 C CA . ASN B 1 93 ? -9.75 11.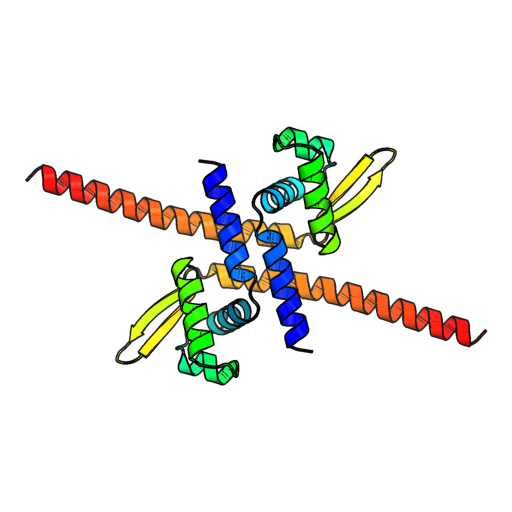422 -6.25 1 89 93 ASN B CA 1
ATOM 1653 C C . ASN B 1 93 ? -8.594 12.406 -6.402 1 89 93 ASN B C 1
ATOM 1655 O O . ASN B 1 93 ? -8.805 13.609 -6.508 1 89 93 ASN B O 1
ATOM 1659 N N . HIS B 1 94 ? -7.414 11.914 -6.363 1 83.5 94 HIS B N 1
ATOM 1660 C CA . HIS B 1 94 ? -6.227 12.742 -6.516 1 83.5 94 HIS B CA 1
ATOM 1661 C C . HIS B 1 94 ? -6.145 13.336 -7.922 1 83.5 94 HIS B C 1
ATOM 1663 O O . HIS B 1 94 ? -5.77 14.492 -8.094 1 83.5 94 HIS B O 1
ATOM 1669 N N . LEU B 1 95 ? -6.422 12.477 -8.898 1 79.94 95 LEU B N 1
ATOM 1670 C CA . LEU B 1 95 ? -6.391 12.93 -10.281 1 79.94 95 LEU B CA 1
ATOM 1671 C C . LEU B 1 95 ? -7.457 13.992 -10.531 1 79.94 95 LEU B C 1
ATOM 1673 O O . LEU B 1 95 ? -7.219 14.953 -11.266 1 79.94 95 LEU B O 1
ATOM 1677 N N . ILE B 1 96 ? -8.523 13.812 -9.984 1 75.31 96 ILE B N 1
ATOM 1678 C CA . ILE B 1 96 ? -9.609 14.766 -10.133 1 75.31 96 ILE B CA 1
ATOM 1679 C C . ILE B 1 96 ? -9.195 16.109 -9.555 1 75.31 96 ILE B C 1
ATOM 1681 O O . ILE B 1 96 ? -9.445 17.156 -10.164 1 75.31 96 ILE B O 1
ATOM 1685 N N . ASP B 1 97 ? -8.523 16.047 -8.492 1 74.44 97 ASP B N 1
ATOM 1686 C CA . ASP B 1 97 ? -8.062 17.281 -7.871 1 74.44 97 ASP B CA 1
ATOM 1687 C C . ASP B 1 97 ? -7.051 18 -8.766 1 74.44 97 ASP B C 1
ATOM 1689 O O . ASP B 1 97 ? -7.094 19.234 -8.898 1 74.44 97 ASP B O 1
ATOM 1693 N N . ALA B 1 98 ? -6.203 17.234 -9.414 1 71.31 98 ALA B N 1
ATOM 1694 C CA . ALA B 1 98 ? -5.195 17.812 -10.305 1 71.31 98 ALA B CA 1
ATOM 1695 C C . ALA B 1 98 ? -5.844 18.391 -11.555 1 71.31 98 ALA B C 1
ATOM 1697 O O . ALA B 1 98 ? -5.449 19.469 -12.023 1 71.31 98 ALA B O 1
ATOM 1698 N N . ILE B 1 99 ? -6.727 17.688 -12.086 1 72.5 99 ILE B N 1
ATOM 1699 C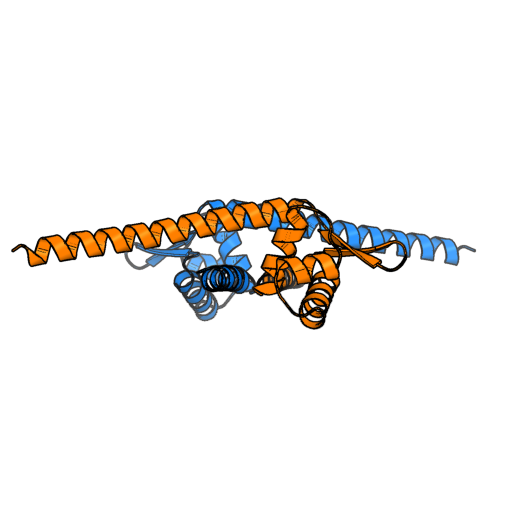 CA . ILE B 1 99 ? -7.422 18.109 -13.297 1 72.5 99 ILE B CA 1
ATOM 1700 C C . ILE B 1 99 ? -8.219 19.375 -13.008 1 72.5 99 ILE B C 1
ATOM 1702 O O . ILE B 1 99 ? -8.211 20.312 -13.812 1 72.5 99 ILE B O 1
ATOM 1706 N N . THR B 1 100 ? -8.852 19.312 -11.898 1 69.94 100 THR B N 1
ATOM 1707 C CA . THR B 1 100 ? -9.625 20.484 -11.508 1 69.94 100 THR B CA 1
ATOM 1708 C C . THR B 1 100 ? -8.719 21.703 -11.336 1 69.94 100 THR B C 1
ATOM 1710 O O . THR B 1 100 ? -9.07 22.812 -11.75 1 69.94 100 THR B O 1
ATOM 1713 N N . MET B 1 101 ? -7.531 21.484 -10.805 1 69.12 101 MET B N 1
ATOM 1714 C CA . MET B 1 101 ? -6.582 22.578 -10.625 1 69.12 101 MET B CA 1
ATOM 1715 C C . MET B 1 101 ? -6.082 23.094 -11.969 1 69.12 101 MET B C 1
ATOM 1717 O O . MET B 1 101 ? -5.953 24.297 -12.164 1 69.12 101 MET B O 1
ATOM 1721 N N . LEU B 1 102 ? -5.871 22.203 -12.859 1 70.06 102 LEU B N 1
ATOM 1722 C CA . LEU B 1 102 ? -5.398 22.562 -14.188 1 70.06 102 LEU B CA 1
ATOM 1723 C C . LEU B 1 102 ? -6.473 23.328 -14.953 1 70.06 102 LEU B C 1
ATOM 1725 O O . LEU B 1 102 ? -6.176 24.312 -15.648 1 70.06 102 LEU B O 1
ATOM 1729 N N . ASP B 1 103 ? -7.676 22.828 -14.875 1 72.19 103 ASP B N 1
ATOM 1730 C CA . ASP B 1 103 ? -8.781 23.5 -15.539 1 72.19 103 ASP B CA 1
ATOM 1731 C C . ASP B 1 103 ? -8.953 24.922 -15.008 1 72.19 103 ASP B C 1
ATOM 1733 O O . ASP B 1 103 ? -9.219 25.859 -15.773 1 72.19 103 ASP B O 1
ATOM 1737 N N . LYS B 1 104 ? -8.789 25.094 -13.703 1 70.69 104 LYS B N 1
ATOM 1738 C CA . LYS B 1 104 ? -8.891 26.406 -13.086 1 70.69 104 LYS B CA 1
ATOM 1739 C C . LYS B 1 104 ? -7.766 27.328 -13.555 1 70.69 104 LYS B C 1
ATOM 1741 O O . LYS B 1 104 ? -7.992 28.516 -13.812 1 70.69 104 LYS B O 1
ATOM 1746 N N . PHE B 1 105 ? -6.605 26.828 -13.758 1 70.56 105 PHE B N 1
ATOM 1747 C CA . PHE B 1 105 ? -5.461 27.594 -14.234 1 70.56 105 PHE B CA 1
ATOM 1748 C C . PHE B 1 105 ? -5.66 28.016 -15.688 1 70.56 105 PHE B C 1
ATOM 1750 O O . PHE B 1 105 ? -5.324 29.141 -16.062 1 70.56 105 PHE B O 1
ATOM 1757 N N . ASN B 1 106 ? -6.164 27.031 -16.438 1 74.75 106 ASN B N 1
ATOM 1758 C CA . ASN B 1 106 ? -6.414 27.344 -17.844 1 74.75 106 ASN B CA 1
ATOM 1759 C C . ASN B 1 106 ? -7.512 28.391 -18 1 74.75 106 ASN B C 1
ATOM 1761 O O . ASN B 1 106 ? -7.422 29.266 -18.859 1 74.75 106 ASN B O 1
ATOM 1765 N N . ASP B 1 107 ? -8.531 28.234 -17.25 1 73.81 107 ASP B N 1
ATOM 1766 C CA . ASP B 1 107 ? -9.617 29.203 -17.266 1 73.81 107 ASP B CA 1
ATOM 1767 C C . ASP B 1 107 ? -9.117 30.594 -16.859 1 73.81 107 ASP B C 1
ATOM 1769 O O . ASP B 1 107 ? -9.531 31.594 -17.453 1 73.81 107 ASP B O 1
ATOM 1773 N N . ASP B 1 108 ? -8.281 30.656 -15.852 1 71.19 108 ASP B N 1
ATOM 1774 C CA . ASP B 1 108 ? -7.715 31.906 -15.375 1 71.19 108 ASP B CA 1
ATOM 1775 C C . ASP B 1 108 ? -6.805 32.531 -16.422 1 71.19 108 ASP B C 1
ATOM 1777 O O . ASP B 1 108 ? -6.781 33.75 -16.594 1 71.19 108 ASP B O 1
ATOM 1781 N N . LYS B 1 109 ? -6.047 31.766 -17.141 1 79.06 109 LYS B N 1
ATOM 1782 C CA . LYS B 1 109 ? -5.168 32.25 -18.203 1 79.06 109 LYS B CA 1
ATOM 1783 C C . LYS B 1 109 ? -5.969 32.812 -19.375 1 79.06 109 LYS B C 1
ATOM 1785 O O . LYS B 1 109 ? -5.594 33.844 -19.953 1 79.06 109 LYS B O 1
ATOM 1790 N N . GLU B 1 110 ? -6.988 32.094 -19.75 1 74.19 110 GLU B N 1
ATOM 1791 C CA . GLU B 1 110 ? -7.828 32.562 -20.844 1 74.19 110 GLU B CA 1
ATOM 1792 C C . GLU B 1 110 ? -8.531 33.875 -20.5 1 74.19 110 GLU B C 1
ATOM 1794 O O . GLU B 1 110 ? -8.695 34.719 -21.375 1 74.19 110 GLU B O 1
ATOM 1799 N N . SER B 1 111 ? -8.875 34 -19.297 1 78.25 111 SER B N 1
ATOM 1800 C CA . SER B 1 111 ? -9.531 35.219 -18.844 1 78.25 111 SER B CA 1
ATOM 1801 C C . SER B 1 111 ? -8.555 36.375 -18.812 1 78.25 111 SER B C 1
ATOM 1803 O O . SER B 1 111 ? -8.922 37.5 -19.125 1 78.25 111 SER B O 1
ATOM 1805 N N . ASN B 1 112 ? -7.395 36.188 -18.453 1 75 112 ASN B N 1
ATOM 1806 C CA . ASN B 1 112 ? -6.387 37.219 -18.375 1 75 112 ASN B CA 1
ATOM 1807 C C . ASN B 1 112 ? -5.918 37.656 -19.766 1 75 112 ASN B C 1
ATOM 1809 O O . ASN B 1 112 ? -5.469 38.781 -19.953 1 75 112 ASN B O 1
ATOM 1813 N N . MET B 1 113 ? -5.879 36.719 -20.734 1 73.19 113 MET B N 1
ATOM 1814 C CA . MET B 1 113 ? -5.469 37.062 -22.094 1 73.19 113 MET B CA 1
ATOM 1815 C C . MET B 1 113 ? -6.52 37.906 -22.781 1 73.19 113 MET B C 1
ATOM 1817 O O . MET B 1 113 ? -6.238 38.562 -23.797 1 73.19 113 MET B O 1
ATOM 1821 N N . GLU B 1 114 ? -7.695 37.812 -22.422 1 69.88 114 GLU B N 1
ATOM 1822 C CA . GLU B 1 114 ? -8.766 38.562 -23.047 1 69.88 114 GLU B CA 1
ATOM 1823 C C . GLU B 1 114 ? -8.844 39.969 -22.469 1 69.88 114 GLU B C 1
ATOM 1825 O O . GLU B 1 114 ? -9.555 40.844 -23 1 69.88 114 GLU B O 1
ATOM 1830 N N . GLU B 1 115 ? -8.039 40.312 -21.484 1 57.38 115 GLU B N 1
ATOM 1831 C CA . GLU B 1 115 ? -7.965 41.688 -21.016 1 57.38 115 GLU B CA 1
ATOM 1832 C C . GLU B 1 115 ? -6.73 42.375 -21.578 1 57.38 115 GLU B C 1
ATOM 1834 O O . GLU B 1 115 ? -5.684 41.75 -21.766 1 57.38 115 GLU B O 1
#

Foldseek 3Di:
DVVVVVVLVVLVVVLCPDPLLVLLQQVLLVHKDFLVVSCVVVVHDSVVSVVSVVSCVVSQQKDWDDDPPTTIIHGNDNCVSVVSVVVVVVVVVVVVVVVVVVVVVVVVVVVVVVD/DVVVVVVLVVLVVVLCPDPLLVLLQQVLLVHKDFLVVSCVVVVHDSVVSVVSVVSCVVSQQKDWDDDPPTTIIHGNDNCVSVVSVVVVVVVVVVVVVVVVVVVVVVVVVVVVVVD

Solvent-accessible surface area (backbone atoms only — not comparable to full-atom values): 12300 Å² total; per-residue (Å²): 120,73,59,61,54,33,47,49,51,10,50,54,26,42,62,42,32,33,43,68,46,42,52,52,49,57,53,30,61,76,39,70,42,31,66,68,57,49,22,62,75,72,68,48,55,57,68,61,52,50,51,44,49,50,54,36,37,76,68,61,49,32,42,73,44,80,53,91,95,42,51,40,30,32,60,58,48,77,61,54,47,54,40,53,51,47,52,48,51,52,50,51,54,51,49,48,52,52,49,52,51,49,52,52,52,50,53,51,50,55,56,56,69,74,99,119,72,61,60,52,34,46,49,50,10,50,54,27,43,62,42,32,32,44,68,46,42,52,52,49,57,52,31,62,76,38,69,42,32,66,68,57,51,20,63,74,71,68,48,55,58,69,60,53,49,53,46,49,50,54,37,37,76,68,60,49,32,41,77,43,80,54,91,96,41,50,41,31,34,61,60,47,77,61,54,49,55,39,52,50,46,51,48,52,53,51,50,53,51,50,48,52,50,50,52,51,48,51,52,50,50,52,52,50,56,56,55,67,75,100

pLDDT: mean 90.25, std 10.36, range [49.12, 98.56]

Sequence (230 aa):
MNLELQQFKADFFKALSHPLRIRILELLAEGDKNVNELQTIIGAEGSAVSQQLSVLRSKNIVVGTKEGNRVIYSLRDPMIIDLLHIARQIFNNHLIDAITMLDKFNDDKESNMEEMNLELQQFKADFFKALSHPLRIRILELLAEGDKNVNELQTIIGAEGSAVSQQLSVLRSKNIVVGTKEGNRVIYSLRDPMIIDLLHIARQIFNNHLIDAITMLDKFNDDKESNMEE

Radius of gyration: 21.58 Å; Cα contacts (8 Å, |Δi|>4): 238; chains: 2; bounding box: 24×84×47 Å